Protein AF-K1XHU5-F1 (afdb_monomer)

Radius of gyration: 20.8 Å; Cα contacts (8 Å, |Δi|>4): 197; chains: 1; bounding box: 64×45×64 Å

Structure (mmCIF, N/CA/C/O backbone):
data_AF-K1XHU5-F1
#
_entry.id   AF-K1XHU5-F1
#
loop_
_atom_site.group_PDB
_atom_site.id
_atom_site.type_symbol
_atom_site.label_atom_id
_atom_site.label_alt_id
_atom_site.label_comp_id
_atom_site.label_asym_id
_atom_site.label_entity_id
_atom_site.label_seq_id
_atom_site.pdbx_PDB_ins_code
_atom_site.Cartn_x
_atom_site.Cartn_y
_atom_site.Cartn_z
_atom_site.occupancy
_atom_site.B_iso_or_equiv
_atom_site.auth_seq_id
_atom_site.auth_comp_id
_atom_site.auth_asym_id
_atom_site.auth_atom_id
_atom_site.pdbx_PDB_model_num
ATOM 1 N N . MET A 1 1 ? 42.712 -11.492 13.692 1.00 41.75 1 MET A N 1
ATOM 2 C CA . MET A 1 1 ? 41.408 -10.827 13.884 1.00 41.75 1 MET A CA 1
ATOM 3 C C . MET A 1 1 ? 40.890 -10.484 12.502 1.00 41.75 1 MET A C 1
ATOM 5 O O . MET A 1 1 ? 41.343 -9.509 11.928 1.00 41.75 1 MET A O 1
ATOM 9 N N . GLY A 1 2 ? 40.098 -11.382 11.912 1.00 38.62 2 GLY A N 1
ATOM 10 C CA . GLY A 1 2 ? 39.515 -11.174 10.586 1.00 38.62 2 GLY A CA 1
ATOM 11 C C . GLY A 1 2 ? 38.330 -10.222 10.688 1.00 38.62 2 GLY A C 1
ATOM 12 O O . GLY A 1 2 ? 37.545 -10.332 11.630 1.00 38.62 2 GLY A O 1
ATOM 13 N N . ASP A 1 3 ? 38.246 -9.283 9.752 1.00 38.97 3 ASP A N 1
ATOM 14 C CA . ASP A 1 3 ? 37.231 -8.237 9.692 1.00 38.97 3 ASP A CA 1
ATOM 15 C C . ASP A 1 3 ? 35.811 -8.809 9.705 1.00 38.97 3 ASP A C 1
ATOM 17 O O . ASP A 1 3 ? 35.252 -9.178 8.671 1.00 38.97 3 ASP A O 1
ATOM 21 N N . ILE A 1 4 ? 35.186 -8.793 10.882 1.00 40.62 4 ILE A N 1
ATOM 22 C CA . ILE A 1 4 ? 33.747 -9.029 11.075 1.00 40.62 4 ILE A CA 1
ATOM 23 C C . ILE A 1 4 ? 32.919 -8.039 10.226 1.00 40.62 4 ILE A C 1
ATOM 25 O O . ILE A 1 4 ? 31.799 -8.346 9.822 1.00 40.62 4 ILE A O 1
ATOM 29 N N . PHE A 1 5 ? 33.497 -6.889 9.863 1.00 38.59 5 PHE A N 1
ATOM 30 C CA . PHE A 1 5 ? 32.876 -5.883 9.002 1.00 38.59 5 PHE A CA 1
ATOM 31 C C . PHE A 1 5 ? 32.867 -6.233 7.505 1.00 38.59 5 PHE A C 1
ATOM 33 O O . PHE A 1 5 ? 32.049 -5.685 6.771 1.00 38.59 5 PHE A O 1
ATOM 40 N N . SER A 1 6 ? 33.691 -7.179 7.037 1.00 42.03 6 SER A N 1
ATOM 41 C CA . SER A 1 6 ? 33.679 -7.603 5.623 1.00 42.03 6 SER A CA 1
ATOM 42 C C . SER A 1 6 ? 32.439 -8.439 5.256 1.00 42.03 6 SER A C 1
ATOM 44 O O . SER A 1 6 ? 31.945 -8.371 4.129 1.00 42.03 6 SER A O 1
ATOM 46 N N . ASN A 1 7 ? 31.852 -9.134 6.238 1.00 37.16 7 ASN A N 1
ATOM 47 C CA . ASN A 1 7 ? 30.598 -9.884 6.088 1.00 37.16 7 ASN A CA 1
ATOM 48 C C . ASN A 1 7 ? 29.334 -9.000 6.149 1.00 37.16 7 ASN A C 1
ATOM 50 O O . ASN A 1 7 ? 28.229 -9.485 5.905 1.00 37.16 7 ASN A O 1
ATOM 54 N N . LEU A 1 8 ? 29.490 -7.703 6.435 1.00 39.62 8 LEU A N 1
ATOM 55 C CA . LEU A 1 8 ? 28.430 -6.688 6.452 1.00 39.62 8 LEU A CA 1
ATOM 56 C C . LEU A 1 8 ? 28.413 -5.835 5.173 1.00 39.62 8 LEU A C 1
ATOM 58 O O . LEU A 1 8 ? 27.853 -4.739 5.164 1.00 39.62 8 LEU A O 1
ATOM 62 N N . SER A 1 9 ? 29.016 -6.307 4.078 1.00 39.84 9 SER A N 1
ATOM 63 C CA . SER A 1 9 ? 28.804 -5.649 2.791 1.00 39.84 9 SER A CA 1
ATOM 64 C C . SER A 1 9 ? 27.322 -5.760 2.411 1.00 39.84 9 SER A C 1
ATOM 66 O O . SER A 1 9 ? 26.754 -6.846 2.379 1.00 39.84 9 SER A O 1
ATOM 68 N N . LEU A 1 10 ? 26.668 -4.635 2.105 1.00 40.38 10 LEU A N 1
ATOM 69 C CA . LEU A 1 10 ? 25.272 -4.589 1.629 1.00 40.38 10 LEU A CA 1
ATOM 70 C C . LEU A 1 10 ? 25.011 -5.528 0.434 1.00 40.38 10 LEU A C 1
ATOM 72 O O . LEU A 1 10 ? 23.874 -5.914 0.183 1.00 40.38 10 LEU A O 1
ATOM 76 N N . THR A 1 11 ? 26.064 -5.929 -0.279 1.00 42.41 11 THR A N 1
ATOM 77 C CA . THR A 1 11 ? 26.051 -6.928 -1.348 1.00 42.41 11 THR A CA 1
ATOM 78 C C . THR A 1 11 ? 25.812 -8.364 -0.871 1.00 42.41 11 THR A C 1
ATOM 80 O O . THR A 1 11 ? 25.182 -9.109 -1.612 1.00 42.41 11 THR A O 1
ATOM 83 N N . SER A 1 12 ? 26.225 -8.768 0.339 1.00 41.75 12 SER A N 1
ATOM 84 C CA . SER A 1 12 ? 25.902 -10.101 0.897 1.00 41.75 12 SER A CA 1
ATOM 85 C C . SER A 1 12 ? 24.468 -10.194 1.434 1.00 41.75 12 SER A C 1
ATOM 87 O O . SER A 1 12 ? 23.911 -11.283 1.541 1.00 41.75 12 SER A O 1
ATOM 89 N N . TRP A 1 13 ? 23.854 -9.043 1.719 1.00 40.84 13 TRP A N 1
ATOM 90 C CA . TRP A 1 13 ? 22.436 -8.897 2.071 1.00 40.84 13 TRP A CA 1
ATOM 91 C C . TRP A 1 13 ? 21.561 -8.650 0.840 1.00 40.84 13 TRP A C 1
ATOM 93 O O . TRP A 1 13 ? 20.332 -8.643 0.931 1.00 40.84 13 TRP A O 1
ATOM 103 N N . ASN A 1 14 ? 22.191 -8.439 -0.318 1.00 43.72 14 ASN A N 1
ATOM 104 C CA . ASN A 1 14 ? 21.494 -8.293 -1.571 1.00 43.72 14 ASN A CA 1
ATOM 105 C C . ASN A 1 14 ? 20.978 -9.674 -1.995 1.00 43.72 14 ASN A C 1
ATOM 107 O O . ASN A 1 14 ? 21.707 -10.533 -2.480 1.00 43.72 14 ASN A O 1
ATOM 111 N N . ILE A 1 15 ? 19.691 -9.876 -1.762 1.00 48.19 15 ILE A N 1
ATOM 112 C CA . ILE A 1 15 ? 18.906 -11.052 -2.149 1.00 48.19 15 ILE A CA 1
ATOM 113 C C . ILE A 1 15 ? 18.626 -11.107 -3.657 1.00 48.19 15 ILE A C 1
ATOM 115 O O . ILE A 1 15 ? 18.277 -12.162 -4.178 1.00 48.19 15 ILE A O 1
ATOM 119 N N . PHE A 1 16 ? 18.771 -9.990 -4.378 1.00 41.56 16 PHE A N 1
ATOM 120 C CA . PHE A 1 16 ? 18.454 -9.926 -5.803 1.00 41.56 16 PHE A CA 1
ATOM 121 C C . PHE A 1 16 ? 19.359 -10.839 -6.656 1.00 41.56 16 PHE A C 1
ATOM 123 O O . PHE A 1 16 ? 18.821 -11.546 -7.503 1.00 41.56 16 PHE A O 1
ATOM 130 N N . PRO A 1 17 ? 20.677 -10.958 -6.399 1.00 46.38 17 PRO A N 1
ATOM 131 C CA . PRO A 1 17 ? 21.516 -12.001 -6.992 1.00 46.38 17 PRO A CA 1
ATOM 132 C C . PRO A 1 17 ? 20.981 -13.436 -6.824 1.00 46.38 17 PRO A C 1
ATOM 134 O O . PRO A 1 17 ? 21.089 -14.234 -7.750 1.00 46.38 17 PRO A O 1
ATOM 137 N N . LEU A 1 18 ? 20.352 -13.768 -5.688 1.00 44.06 18 LEU A N 1
ATOM 138 C CA . LEU A 1 18 ? 19.755 -15.094 -5.442 1.00 44.06 18 LEU A CA 1
ATOM 139 C C . LEU A 1 18 ? 18.436 -15.300 -6.205 1.00 44.06 18 LEU A C 1
ATOM 141 O O . LEU A 1 18 ? 18.119 -16.427 -6.582 1.00 44.06 18 LEU A O 1
ATOM 145 N N . LEU A 1 19 ? 17.692 -14.223 -6.474 1.00 40.88 19 LEU A N 1
ATOM 146 C CA . LEU A 1 19 ? 16.495 -14.242 -7.323 1.00 40.88 19 LEU A CA 1
ATOM 147 C C . LEU A 1 19 ? 16.830 -14.369 -8.817 1.00 40.88 19 LEU A C 1
ATOM 149 O O . LEU A 1 19 ? 16.036 -14.917 -9.576 1.00 40.88 19 LEU A O 1
ATOM 153 N N . VAL A 1 20 ? 17.995 -13.866 -9.235 1.00 42.78 20 VAL A N 1
ATOM 154 C CA . VAL A 1 20 ? 18.417 -13.804 -10.646 1.00 42.78 20 VAL A CA 1
ATOM 155 C C . VAL A 1 20 ? 19.269 -15.013 -11.061 1.00 42.78 20 VAL A C 1
ATOM 157 O O . VAL A 1 20 ? 19.300 -15.351 -12.243 1.00 42.78 20 VAL A O 1
ATOM 160 N N . HIS A 1 21 ? 19.952 -15.687 -10.127 1.00 44.38 21 HIS A N 1
ATOM 161 C CA . HIS A 1 21 ? 20.851 -16.823 -10.420 1.00 44.38 21 HIS A CA 1
ATOM 162 C C . HIS A 1 21 ? 20.465 -18.142 -9.730 1.00 44.38 21 HIS A C 1
ATOM 164 O O . HIS A 1 21 ? 21.212 -19.117 -9.797 1.00 44.38 21 HIS A O 1
ATOM 170 N N . GLY A 1 22 ? 19.309 -18.204 -9.066 1.00 47.22 22 GLY A N 1
ATOM 171 C CA . GLY A 1 22 ? 18.815 -19.436 -8.456 1.00 47.22 22 GLY A CA 1
ATOM 172 C C . GLY A 1 22 ? 18.337 -20.442 -9.504 1.00 47.22 22 GLY A C 1
ATOM 173 O O . GLY A 1 22 ? 17.146 -20.505 -9.789 1.00 47.22 22 GLY A O 1
ATOM 174 N N . GLU A 1 23 ? 19.237 -21.269 -10.041 1.00 51.78 23 GLU A N 1
ATOM 175 C CA . GLU A 1 23 ? 18.871 -22.394 -10.922 1.00 51.78 23 GLU A CA 1
ATOM 176 C C . GLU A 1 23 ? 18.046 -23.471 -10.185 1.00 51.78 23 GLU A C 1
ATOM 178 O O . GLU A 1 23 ? 17.353 -24.275 -10.806 1.00 51.78 23 GLU A O 1
ATOM 183 N N . ASN A 1 24 ? 18.063 -23.461 -8.845 1.00 56.44 24 ASN A N 1
ATOM 184 C CA . ASN A 1 24 ? 17.304 -24.374 -7.997 1.00 56.44 24 ASN A CA 1
ATOM 185 C C 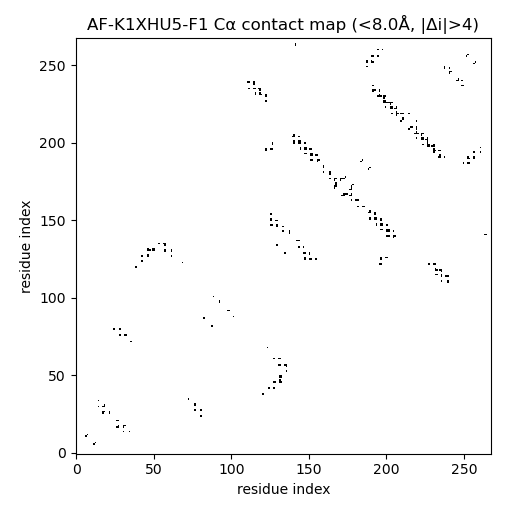. ASN A 1 24 ? 16.063 -23.703 -7.389 1.00 56.44 24 ASN A C 1
ATOM 187 O O . ASN A 1 24 ? 16.168 -22.780 -6.578 1.00 56.44 24 ASN A O 1
ATOM 191 N N . LEU A 1 25 ? 14.879 -24.254 -7.686 1.00 54.00 25 LEU A N 1
ATOM 192 C CA . LEU A 1 25 ? 13.575 -23.798 -7.176 1.00 54.00 25 LEU A CA 1
ATOM 193 C C . LEU A 1 25 ? 13.547 -23.643 -5.641 1.00 54.00 25 LEU A C 1
ATOM 195 O O . LEU A 1 25 ? 12.937 -22.720 -5.100 1.00 54.00 25 LEU A O 1
ATOM 199 N N . PHE A 1 26 ? 14.260 -24.530 -4.941 1.00 56.31 26 PHE A N 1
ATOM 200 C CA . PHE A 1 26 ? 14.424 -24.487 -3.491 1.00 56.31 26 PHE A CA 1
ATOM 201 C C . PHE A 1 26 ? 15.143 -23.212 -3.023 1.00 56.31 26 PHE A C 1
ATOM 203 O O . PHE A 1 26 ? 14.667 -22.549 -2.105 1.00 56.31 26 PHE A O 1
ATOM 210 N N . GLN A 1 27 ? 16.232 -22.812 -3.687 1.00 49.22 27 GLN A N 1
ATOM 211 C CA . GLN A 1 27 ? 16.991 -21.608 -3.334 1.00 49.22 27 GLN A CA 1
ATOM 212 C C . GLN A 1 27 ? 16.187 -20.329 -3.589 1.00 49.22 27 GLN A C 1
ATOM 214 O O . GLN A 1 27 ? 16.213 -19.428 -2.752 1.00 49.22 27 GLN A O 1
ATOM 219 N N . LEU A 1 28 ? 15.409 -20.280 -4.676 1.00 51.47 28 LEU A N 1
ATOM 220 C CA . LEU A 1 28 ? 14.509 -19.161 -4.970 1.00 51.47 28 LEU A CA 1
ATOM 221 C C . LEU A 1 28 ? 13.421 -19.015 -3.890 1.00 51.47 28 LEU A C 1
ATOM 223 O O . LEU A 1 28 ? 13.192 -17.923 -3.371 1.00 51.47 28 LEU A O 1
ATOM 227 N N . SER A 1 29 ? 12.779 -20.128 -3.515 1.00 52.06 29 SER A N 1
ATOM 228 C CA . SER A 1 29 ? 11.733 -20.139 -2.484 1.00 52.06 29 SER A CA 1
ATOM 229 C C . SER A 1 29 ? 12.273 -19.778 -1.096 1.00 52.06 29 SER A C 1
ATOM 231 O O . SER A 1 29 ? 11.664 -18.976 -0.390 1.00 52.06 29 SER A O 1
ATOM 233 N N . LEU A 1 30 ? 13.452 -20.292 -0.733 1.00 56.69 30 LEU A N 1
ATOM 234 C CA . LEU A 1 30 ? 14.124 -19.976 0.523 1.00 56.69 30 LEU A CA 1
ATOM 235 C C . LEU A 1 30 ? 14.556 -18.506 0.568 1.00 56.69 30 LEU A C 1
ATOM 237 O O . LEU A 1 30 ? 14.351 -17.847 1.583 1.00 56.69 30 LEU A O 1
ATOM 241 N N . SER A 1 31 ? 15.097 -17.978 -0.534 1.00 50.97 31 SER A N 1
ATOM 242 C CA . SER A 1 31 ? 15.464 -16.566 -0.655 1.00 50.97 31 SER A CA 1
ATOM 243 C C . SER A 1 31 ? 14.243 -15.666 -0.472 1.00 50.97 31 SER A C 1
ATOM 245 O O . SER A 1 31 ? 14.272 -14.802 0.398 1.00 50.97 31 SER A O 1
ATOM 247 N N . ALA A 1 32 ? 13.138 -15.932 -1.177 1.00 53.41 32 ALA A N 1
ATOM 248 C CA . ALA A 1 32 ? 11.898 -15.174 -1.024 1.00 53.41 32 ALA A CA 1
ATOM 249 C C . ALA A 1 32 ? 11.355 -15.218 0.418 1.00 53.41 32 ALA A C 1
ATOM 251 O O . ALA A 1 32 ? 10.949 -14.187 0.953 1.00 53.41 32 ALA A O 1
ATOM 252 N N . ILE A 1 33 ? 11.393 -16.383 1.077 1.00 62.06 33 ILE A N 1
ATOM 253 C CA . ILE A 1 33 ? 10.983 -16.529 2.483 1.00 62.06 33 ILE A CA 1
ATOM 254 C C . ILE A 1 33 ? 11.883 -15.700 3.405 1.00 62.06 33 ILE A C 1
ATOM 256 O O . ILE A 1 33 ? 11.371 -14.975 4.254 1.00 62.06 33 ILE A O 1
ATOM 260 N N . LEU A 1 34 ? 13.206 -15.773 3.242 1.00 58.84 34 LEU A N 1
ATOM 261 C CA . LEU A 1 34 ? 14.160 -15.024 4.065 1.00 58.84 34 LEU A CA 1
ATOM 262 C C . LEU A 1 34 ? 14.029 -13.512 3.860 1.00 58.84 34 LEU A C 1
ATOM 264 O O . LEU A 1 34 ? 14.069 -12.764 4.834 1.00 58.84 34 LEU A O 1
ATOM 268 N N . THR A 1 35 ? 13.801 -13.064 2.627 1.00 56.28 35 THR A N 1
ATOM 269 C CA . THR A 1 35 ? 13.477 -11.671 2.302 1.00 56.28 35 THR A CA 1
ATOM 270 C C . THR A 1 35 ? 12.216 -11.217 3.014 1.00 56.28 35 THR A C 1
ATOM 272 O O . THR A 1 35 ? 12.224 -10.198 3.699 1.00 56.28 35 THR A O 1
ATOM 275 N N . LEU A 1 36 ? 11.132 -11.981 2.878 1.00 58.38 36 LEU A N 1
ATOM 276 C CA . LEU A 1 36 ? 9.846 -11.654 3.482 1.00 58.38 36 LEU A CA 1
ATOM 277 C C . LEU A 1 36 ? 9.936 -11.656 5.011 1.00 58.38 36 LEU A C 1
ATOM 279 O O . LEU A 1 36 ? 9.373 -10.770 5.648 1.00 58.38 36 LEU A O 1
ATOM 283 N N . LEU A 1 37 ? 10.692 -12.586 5.601 1.00 63.50 37 LEU A N 1
ATOM 284 C CA . LEU A 1 37 ? 10.975 -12.618 7.037 1.00 63.50 37 LEU A CA 1
ATOM 285 C C . LEU A 1 37 ? 11.828 -11.429 7.477 1.00 63.50 37 LEU A C 1
ATOM 287 O O . LEU A 1 37 ? 11.513 -10.815 8.492 1.00 63.50 37 LEU A O 1
ATOM 291 N N . GLY A 1 38 ? 12.873 -11.075 6.730 1.00 66.31 38 GLY A N 1
ATOM 292 C CA . GLY A 1 38 ? 13.714 -9.913 7.016 1.00 66.31 38 GLY A CA 1
ATOM 293 C C . GLY A 1 38 ? 12.908 -8.617 6.978 1.00 66.31 38 GLY A C 1
ATOM 294 O O . GLY A 1 38 ? 12.960 -7.824 7.915 1.00 66.31 38 GLY A O 1
ATOM 295 N N . ILE A 1 39 ? 12.073 -8.450 5.954 1.00 57.03 39 ILE A N 1
ATOM 296 C CA . ILE A 1 39 ? 11.171 -7.306 5.806 1.00 57.03 39 ILE A CA 1
ATOM 297 C C . ILE A 1 39 ? 10.131 -7.285 6.933 1.00 57.03 39 ILE A C 1
ATOM 299 O O . ILE A 1 39 ? 9.978 -6.260 7.595 1.00 57.03 39 ILE A O 1
ATOM 303 N N . ALA A 1 40 ? 9.478 -8.412 7.231 1.00 58.78 40 ALA A N 1
ATOM 304 C CA . ALA A 1 40 ? 8.538 -8.522 8.349 1.00 58.78 40 ALA A CA 1
ATOM 305 C C . ALA A 1 40 ? 9.205 -8.222 9.702 1.00 58.78 40 ALA A C 1
ATOM 307 O O . ALA A 1 40 ? 8.584 -7.616 10.573 1.00 58.78 40 ALA A O 1
ATOM 308 N N . SER A 1 41 ? 10.477 -8.594 9.862 1.00 59.59 41 SER A N 1
ATOM 309 C CA . SER A 1 41 ? 11.274 -8.304 11.058 1.00 59.59 41 SER A CA 1
ATOM 310 C C . SER A 1 41 ? 11.589 -6.816 11.166 1.00 59.59 41 SER A C 1
ATOM 312 O O . SER A 1 41 ? 11.406 -6.246 12.234 1.00 59.59 41 SER A O 1
ATOM 314 N N . VAL A 1 42 ? 11.995 -6.162 10.073 1.00 59.16 42 VAL A N 1
ATOM 315 C CA . VAL A 1 42 ? 12.262 -4.713 10.044 1.00 59.16 42 VAL A CA 1
ATOM 316 C C . VAL A 1 42 ? 10.985 -3.918 10.304 1.00 59.16 42 VAL A C 1
ATOM 318 O O . VAL A 1 42 ? 11.001 -3.029 11.151 1.00 59.16 42 VAL A O 1
ATOM 321 N N . ILE A 1 43 ? 9.867 -4.276 9.662 1.00 58.38 43 ILE A N 1
ATOM 322 C CA . ILE A 1 43 ? 8.543 -3.688 9.931 1.00 58.38 43 ILE A CA 1
ATOM 323 C C . ILE A 1 43 ? 8.164 -3.909 11.397 1.00 58.38 43 ILE A C 1
ATOM 325 O O . ILE A 1 43 ? 7.699 -2.982 12.060 1.00 58.38 43 ILE A O 1
ATOM 329 N N . GLY A 1 44 ? 8.399 -5.118 11.912 1.00 60.41 44 GLY A N 1
ATOM 330 C CA . GLY A 1 44 ? 8.183 -5.476 13.307 1.00 60.41 44 GLY A CA 1
ATOM 331 C C . GLY A 1 44 ? 8.974 -4.586 14.257 1.00 60.41 44 GLY A C 1
ATOM 332 O O . GLY A 1 44 ? 8.375 -4.004 15.152 1.00 60.41 44 GLY A O 1
ATOM 333 N N . ILE A 1 45 ? 10.279 -4.424 14.025 1.00 59.03 45 ILE A N 1
ATOM 334 C CA . ILE A 1 45 ? 11.208 -3.629 14.842 1.00 59.03 45 ILE A CA 1
ATOM 335 C C . ILE A 1 45 ? 10.875 -2.131 14.776 1.00 59.03 45 ILE A C 1
ATOM 337 O O . ILE A 1 45 ? 10.802 -1.480 15.819 1.00 59.03 45 ILE A O 1
ATOM 341 N N . PHE A 1 46 ? 10.623 -1.585 13.581 1.00 53.28 46 PHE A N 1
ATOM 342 C CA . PHE A 1 46 ? 10.246 -0.176 13.409 1.00 53.28 46 PHE A CA 1
ATOM 343 C C . PHE A 1 46 ? 8.887 0.137 14.031 1.00 53.28 46 PHE A C 1
ATOM 345 O O . PHE A 1 46 ? 8.723 1.184 14.655 1.00 53.28 46 PHE A O 1
ATOM 352 N N . SER A 1 47 ? 7.936 -0.792 13.932 1.00 52.44 47 SER A N 1
ATOM 353 C CA . SER A 1 47 ? 6.670 -0.682 14.655 1.00 52.44 47 SER A CA 1
ATOM 354 C C . SER A 1 47 ? 6.912 -0.776 16.171 1.00 52.44 47 SER A C 1
ATOM 356 O O . SER A 1 47 ? 6.331 -0.004 16.930 1.00 52.44 47 SER A O 1
ATOM 358 N N . PHE A 1 48 ? 7.826 -1.646 16.624 1.00 53.47 48 PHE A N 1
ATOM 359 C CA . PHE A 1 48 ? 8.122 -1.924 18.038 1.00 53.47 48 PHE A CA 1
ATOM 360 C C . PHE A 1 48 ? 8.662 -0.726 18.837 1.00 53.47 48 PHE A C 1
ATOM 362 O O . PHE A 1 48 ? 8.378 -0.624 20.031 1.00 53.47 48 PHE A O 1
ATOM 369 N N . GLY A 1 49 ? 9.407 0.192 18.211 1.00 51.44 49 GLY A N 1
ATOM 370 C CA . GLY A 1 49 ? 10.025 1.337 18.900 1.00 51.44 49 GLY A CA 1
ATOM 371 C C . GLY A 1 49 ? 9.026 2.288 19.578 1.00 51.44 49 GLY A C 1
ATOM 372 O O . GLY A 1 49 ? 9.341 2.874 20.610 1.00 51.44 49 GLY A O 1
ATOM 373 N N . PHE A 1 50 ? 7.796 2.383 19.060 1.00 51.66 50 PHE A N 1
ATOM 374 C CA . PHE A 1 50 ? 6.709 3.195 19.634 1.00 51.66 50 PHE A CA 1
ATOM 375 C C . PHE A 1 50 ? 5.738 2.393 20.529 1.00 51.66 50 PHE A C 1
ATOM 377 O O . PHE A 1 50 ? 4.904 2.967 21.228 1.00 51.66 50 PHE A O 1
ATOM 384 N N . PHE A 1 51 ? 5.852 1.061 20.541 1.00 50.53 51 PHE A N 1
ATOM 385 C CA . PHE A 1 51 ? 4.895 0.126 21.153 1.00 50.53 51 PHE A CA 1
ATOM 386 C C . PHE A 1 51 ? 5.015 0.003 22.686 1.00 50.53 51 PHE A C 1
ATOM 388 O O . PHE A 1 51 ? 4.094 -0.502 23.337 1.00 50.53 51 PHE A O 1
ATOM 395 N N . PHE A 1 52 ? 6.117 0.467 23.289 1.00 51.97 52 PHE A N 1
ATOM 396 C CA . PHE A 1 52 ? 6.417 0.249 24.713 1.00 51.97 52 PHE A CA 1
ATOM 397 C C . PHE A 1 52 ? 5.383 0.836 25.686 1.00 51.97 52 PHE A C 1
ATOM 399 O O . PHE A 1 52 ? 5.243 0.328 26.796 1.00 51.97 52 PHE A O 1
ATOM 406 N N . VAL A 1 53 ? 4.607 1.844 25.281 1.00 55.34 53 VAL A N 1
ATOM 407 C CA . VAL A 1 53 ? 3.656 2.514 26.186 1.00 55.34 53 VAL A CA 1
ATOM 408 C C . VAL A 1 53 ? 2.323 1.752 26.324 1.00 55.34 53 VAL A C 1
ATOM 410 O O . VAL A 1 53 ? 1.633 1.922 27.323 1.00 55.34 53 VAL A O 1
ATOM 413 N N . ASN A 1 54 ? 1.950 0.869 25.381 1.00 57.53 54 ASN A N 1
ATOM 414 C CA . ASN A 1 54 ? 0.629 0.202 25.369 1.00 57.53 54 ASN A CA 1
ATOM 415 C C . ASN A 1 54 ? 0.639 -1.281 24.923 1.00 57.53 54 ASN A C 1
ATOM 417 O O . ASN A 1 54 ? -0.409 -1.827 24.551 1.00 57.53 54 ASN A O 1
ATOM 421 N N . ILE A 1 55 ? 1.799 -1.947 24.991 1.00 61.06 55 ILE A N 1
ATOM 422 C CA . ILE A 1 55 ? 2.052 -3.305 24.466 1.00 61.06 55 ILE A CA 1
ATOM 423 C C . ILE A 1 55 ? 1.007 -4.344 24.911 1.00 61.06 55 ILE A C 1
ATOM 425 O O . ILE A 1 55 ? 0.535 -5.130 24.096 1.00 61.06 55 ILE A O 1
ATOM 429 N N . GLY A 1 56 ? 0.561 -4.316 26.172 1.00 60.97 56 GLY A N 1
ATOM 430 C CA . GLY A 1 56 ? -0.335 -5.348 26.709 1.00 60.97 56 GLY A CA 1
ATOM 431 C C . GLY A 1 56 ? -1.728 -5.381 26.065 1.00 60.97 56 GLY A C 1
ATOM 432 O O . GLY A 1 56 ? -2.294 -6.456 25.883 1.00 60.97 56 GLY A O 1
ATOM 433 N N . LYS A 1 57 ? -2.279 -4.221 25.677 1.00 63.25 57 LYS A N 1
ATOM 434 C CA . LYS A 1 57 ? -3.639 -4.119 25.103 1.00 63.25 57 LYS A CA 1
ATOM 435 C C . LYS A 1 57 ? -3.669 -4.349 23.590 1.00 63.25 57 LYS A C 1
ATOM 437 O O . LYS A 1 57 ? -4.692 -4.751 23.044 1.00 63.25 57 LYS A O 1
ATOM 442 N N . THR A 1 58 ? -2.554 -4.092 22.914 1.00 67.31 58 THR A N 1
ATOM 443 C CA . THR A 1 58 ? -2.446 -4.078 21.447 1.00 67.31 58 THR A CA 1
ATOM 444 C C . THR A 1 58 ? -1.735 -5.314 20.888 1.00 67.31 58 THR A C 1
ATOM 446 O O . THR A 1 58 ? -2.057 -5.741 19.777 1.00 67.31 58 THR A O 1
ATOM 449 N N . ALA A 1 59 ? -0.859 -5.964 21.668 1.00 69.25 59 ALA A N 1
ATOM 450 C CA . ALA A 1 59 ? -0.095 -7.141 21.243 1.00 69.25 59 ALA A CA 1
ATOM 451 C C . ALA A 1 59 ? -0.980 -8.300 20.765 1.00 69.25 59 ALA A C 1
ATOM 453 O O . ALA A 1 59 ? -0.661 -8.940 19.768 1.00 69.25 59 ALA A O 1
ATOM 454 N N . GLY A 1 60 ? -2.123 -8.551 21.413 1.00 72.19 60 GLY A N 1
ATOM 455 C CA . GLY A 1 60 ? -3.016 -9.644 21.013 1.00 72.19 60 GLY A CA 1
ATOM 456 C C . GLY A 1 60 ? -3.593 -9.475 19.601 1.00 72.19 60 GLY A C 1
ATOM 457 O O . GLY A 1 60 ? -3.696 -10.446 18.853 1.00 72.19 60 GLY A O 1
ATOM 458 N N . ILE A 1 61 ? -3.949 -8.248 19.214 1.00 74.25 61 ILE A N 1
ATOM 459 C CA . ILE A 1 61 ? -4.465 -7.937 17.869 1.00 74.25 61 ILE A CA 1
ATOM 460 C C . ILE A 1 61 ? -3.318 -7.898 16.862 1.00 74.25 61 ILE A C 1
ATOM 462 O O . ILE A 1 61 ? -3.461 -8.415 15.756 1.00 74.25 61 ILE A O 1
ATOM 466 N N . TYR A 1 62 ? -2.175 -7.341 17.266 1.00 75.44 62 TYR A N 1
ATOM 467 C CA . TYR A 1 62 ? -0.969 -7.304 16.449 1.00 75.44 62 TYR A CA 1
ATOM 468 C C . TYR A 1 62 ? -0.523 -8.718 16.059 1.00 75.44 62 TYR A C 1
ATOM 470 O O . TYR A 1 62 ? -0.469 -9.020 14.873 1.00 75.44 62 TYR A O 1
ATOM 478 N N . ILE A 1 63 ? -0.346 -9.622 17.033 1.00 74.12 63 ILE A N 1
ATOM 479 C CA . ILE A 1 63 ? 0.041 -11.024 16.804 1.00 74.12 63 ILE A CA 1
ATOM 480 C C . ILE A 1 63 ? -0.973 -11.732 15.901 1.00 74.12 63 ILE A C 1
ATOM 482 O O . ILE A 1 63 ? -0.574 -12.394 14.946 1.00 74.12 63 ILE A O 1
ATOM 486 N N . LYS A 1 64 ? -2.283 -11.573 16.146 1.00 76.75 64 LYS A N 1
ATOM 487 C CA . LYS A 1 64 ? -3.321 -12.169 15.283 1.00 76.75 64 LYS A CA 1
ATOM 488 C C . LYS A 1 64 ? -3.192 -11.695 13.835 1.00 76.75 64 LYS A C 1
ATOM 490 O O . LYS A 1 64 ? -3.247 -12.517 12.926 1.00 76.75 64 LYS A O 1
ATOM 495 N N . ASN A 1 65 ? -2.986 -10.398 13.619 1.00 75.69 65 ASN A N 1
ATOM 496 C CA . ASN A 1 65 ? -2.836 -9.837 12.278 1.00 75.69 65 ASN A CA 1
ATOM 497 C C . ASN A 1 65 ? -1.515 -10.264 11.624 1.00 75.69 65 ASN A C 1
ATOM 499 O O . ASN A 1 65 ? -1.502 -10.548 10.429 1.00 75.69 65 ASN A O 1
ATOM 503 N N . THR A 1 66 ? -0.429 -10.380 12.392 1.00 76.06 66 THR A N 1
ATOM 504 C CA . THR A 1 66 ? 0.851 -10.915 11.911 1.00 76.06 66 THR A CA 1
ATOM 505 C C . THR A 1 66 ? 0.715 -12.371 11.483 1.00 76.06 66 THR A C 1
ATOM 507 O O . THR A 1 66 ? 1.178 -12.725 10.406 1.00 76.06 66 THR A O 1
ATOM 510 N N . LEU A 1 67 ? 0.027 -13.212 12.261 1.00 75.62 67 LEU A N 1
ATOM 511 C CA . LEU A 1 67 ? -0.223 -14.609 11.894 1.00 75.62 67 LEU A CA 1
ATOM 512 C C . LEU A 1 67 ? -1.077 -14.727 10.628 1.00 75.62 67 LEU A C 1
ATOM 514 O O . LEU A 1 67 ? -0.793 -15.573 9.784 1.00 75.62 67 LEU A O 1
ATOM 518 N N . ILE A 1 68 ? -2.085 -13.862 10.470 1.00 75.69 68 ILE A N 1
ATOM 519 C CA . ILE A 1 68 ? -2.872 -13.786 9.232 1.00 75.69 68 ILE A CA 1
ATOM 520 C C . ILE A 1 68 ? -1.955 -13.428 8.057 1.00 75.69 68 ILE A C 1
ATOM 522 O O . ILE A 1 68 ? -1.964 -14.137 7.056 1.00 75.69 68 ILE A O 1
ATOM 526 N N . LEU A 1 69 ? -1.124 -12.389 8.179 1.00 76.50 69 LEU A N 1
ATOM 527 C CA . LEU A 1 69 ? -0.194 -12.013 7.112 1.00 76.50 69 LEU A CA 1
ATOM 528 C C . LEU A 1 69 ? 0.768 -13.159 6.770 1.00 76.50 69 LEU A C 1
ATOM 530 O O . LEU A 1 69 ? 0.930 -13.485 5.599 1.00 76.50 69 LEU A O 1
ATOM 534 N N . LEU A 1 70 ? 1.375 -13.794 7.775 1.00 73.12 70 LEU A N 1
ATOM 535 C CA . LEU A 1 70 ? 2.303 -14.908 7.576 1.00 73.12 70 LEU A CA 1
ATOM 536 C C . LEU A 1 70 ? 1.629 -16.100 6.893 1.00 73.12 70 LEU A C 1
ATOM 538 O O . LEU A 1 70 ? 2.230 -16.710 6.012 1.00 73.12 70 LEU A O 1
ATOM 542 N N . PHE A 1 71 ? 0.374 -16.399 7.237 1.00 76.06 71 PHE A N 1
ATOM 543 C CA . PHE A 1 71 ? -0.414 -17.412 6.537 1.00 76.06 71 PHE A CA 1
ATOM 544 C C . PHE A 1 71 ? -0.592 -17.063 5.052 1.00 76.06 71 PHE A C 1
ATOM 546 O O . PHE A 1 71 ? -0.428 -17.934 4.200 1.00 76.06 71 PHE A O 1
ATOM 553 N N . PHE A 1 72 ? -0.865 -15.796 4.726 1.00 70.69 72 PHE A N 1
ATOM 554 C CA . PHE A 1 72 ? -0.971 -15.341 3.337 1.00 70.69 72 PHE A CA 1
ATOM 555 C C . PHE A 1 72 ? 0.355 -15.412 2.593 1.00 70.69 72 PHE A C 1
ATOM 557 O O . PHE A 1 72 ? 0.389 -15.907 1.472 1.00 70.69 72 PHE A O 1
ATOM 564 N N . VAL A 1 73 ? 1.445 -14.974 3.220 1.00 68.38 73 VAL A N 1
ATOM 565 C CA . VAL A 1 73 ? 2.792 -15.065 2.648 1.00 68.38 73 VAL A CA 1
ATOM 566 C C . VAL A 1 73 ? 3.154 -16.523 2.370 1.00 68.38 73 VAL A C 1
ATOM 568 O O . VAL A 1 73 ? 3.616 -16.840 1.277 1.00 68.38 73 VAL A O 1
ATOM 571 N N . PHE A 1 74 ? 2.880 -17.423 3.316 1.00 73.81 74 PHE A N 1
ATOM 572 C CA . PHE A 1 74 ? 3.096 -18.856 3.143 1.00 73.81 74 PHE A CA 1
ATOM 573 C C . PHE A 1 74 ? 2.243 -19.432 2.009 1.00 73.81 74 PHE A C 1
ATOM 575 O O . PHE A 1 74 ? 2.768 -20.121 1.138 1.00 73.81 74 PHE A O 1
ATOM 582 N N . PHE A 1 75 ? 0.942 -19.130 1.983 1.00 72.88 75 PHE A N 1
ATOM 583 C CA . PHE A 1 75 ? 0.044 -19.621 0.941 1.00 72.88 75 PHE A CA 1
ATOM 584 C C . PHE A 1 75 ? 0.433 -19.087 -0.439 1.00 72.88 75 PHE A C 1
ATOM 586 O O . PHE A 1 75 ? 0.400 -19.823 -1.420 1.00 72.88 75 PHE A O 1
ATOM 593 N N . PHE A 1 76 ? 0.848 -17.826 -0.519 1.00 69.38 76 PHE A N 1
ATOM 594 C CA . PHE A 1 76 ? 1.304 -17.210 -1.755 1.00 69.38 76 PHE A CA 1
ATOM 595 C C . PHE A 1 76 ? 2.632 -17.808 -2.239 1.00 69.38 76 PHE A C 1
ATOM 597 O O . PHE A 1 76 ? 2.774 -18.113 -3.424 1.00 69.38 76 PHE A O 1
ATOM 604 N N . ALA A 1 77 ? 3.574 -18.066 -1.327 1.00 67.69 77 ALA A N 1
ATOM 605 C CA . ALA A 1 77 ? 4.813 -18.776 -1.630 1.00 67.69 77 ALA A CA 1
ATOM 606 C C . ALA A 1 77 ? 4.544 -20.216 -2.100 1.00 67.69 77 ALA A C 1
ATOM 608 O O . ALA A 1 77 ? 5.144 -20.665 -3.076 1.00 67.69 77 ALA A O 1
ATOM 609 N N . LEU A 1 78 ? 3.601 -20.919 -1.463 1.00 69.81 78 LEU A N 1
ATOM 610 C CA . LEU A 1 78 ? 3.166 -22.255 -1.870 1.00 69.81 78 LEU A CA 1
ATOM 611 C C . LEU A 1 78 ? 2.501 -22.226 -3.251 1.00 69.81 78 LEU A C 1
ATOM 613 O O . LEU A 1 78 ? 2.836 -23.034 -4.111 1.00 69.81 78 LEU A O 1
ATOM 617 N N . PHE A 1 79 ? 1.601 -21.271 -3.492 1.00 69.00 79 PHE A N 1
ATOM 618 C CA . PHE A 1 79 ? 0.970 -21.060 -4.792 1.00 69.00 79 PHE A CA 1
ATOM 619 C C . PHE A 1 79 ? 2.021 -20.819 -5.878 1.00 69.00 79 PHE A C 1
ATOM 621 O O . PHE A 1 79 ? 1.966 -21.459 -6.924 1.00 69.00 79 PHE A O 1
ATOM 628 N N . HIS A 1 80 ? 3.020 -19.971 -5.621 1.00 65.81 80 HIS A N 1
ATOM 629 C CA . HIS A 1 80 ? 4.137 -19.764 -6.541 1.00 65.81 80 HIS A CA 1
ATOM 630 C C . HIS A 1 80 ? 4.906 -21.069 -6.797 1.00 65.81 80 HIS A C 1
ATOM 632 O O . HIS A 1 80 ? 5.102 -21.457 -7.949 1.00 65.81 80 HIS A O 1
ATOM 638 N N . ALA A 1 81 ? 5.285 -21.779 -5.732 1.00 64.81 81 ALA A N 1
ATOM 639 C CA . ALA A 1 81 ? 6.038 -23.028 -5.803 1.00 64.81 81 ALA A CA 1
ATOM 640 C C . ALA A 1 81 ? 5.278 -24.169 -6.497 1.00 64.81 81 ALA A C 1
ATOM 642 O O . ALA A 1 81 ? 5.913 -25.079 -7.010 1.00 64.81 81 ALA A O 1
ATOM 643 N N . VAL A 1 82 ? 3.946 -24.133 -6.543 1.00 66.88 82 VAL A N 1
ATOM 644 C CA . VAL A 1 82 ? 3.135 -25.126 -7.262 1.00 66.88 82 VAL A CA 1
ATOM 645 C C . VAL A 1 82 ? 2.858 -24.664 -8.693 1.00 66.88 82 VAL A C 1
ATOM 647 O O . VAL A 1 82 ? 3.107 -25.397 -9.641 1.00 66.88 82 VAL A O 1
ATOM 650 N N . VAL A 1 83 ? 2.384 -23.435 -8.891 1.00 63.84 83 VAL A N 1
ATOM 651 C CA . VAL A 1 83 ? 1.896 -22.960 -10.197 1.00 63.84 83 VAL A CA 1
ATOM 652 C C . VAL A 1 83 ? 3.022 -22.662 -11.184 1.00 63.84 83 VAL A C 1
ATOM 654 O O . VAL A 1 83 ? 2.835 -22.837 -12.389 1.00 63.84 83 VAL A O 1
ATOM 657 N N . PHE A 1 84 ? 4.192 -22.213 -10.724 1.00 62.16 84 PHE A N 1
ATOM 658 C CA . PHE A 1 84 ? 5.303 -21.913 -11.633 1.00 62.16 84 PHE A CA 1
ATOM 659 C C . PHE A 1 84 ? 5.980 -23.174 -12.195 1.00 62.16 84 PHE A C 1
ATOM 661 O O . PHE A 1 84 ? 6.177 -23.204 -13.412 1.00 62.16 84 PHE A O 1
ATOM 668 N N . PRO A 1 85 ? 6.257 -24.229 -11.401 1.00 63.94 85 PRO A N 1
ATOM 669 C CA . PRO A 1 85 ? 6.820 -25.479 -11.923 1.00 63.94 85 PRO A CA 1
ATOM 670 C C . PRO A 1 85 ? 5.872 -26.298 -12.788 1.00 63.94 85 PRO A C 1
ATOM 672 O O . PRO A 1 85 ? 6.340 -27.046 -13.639 1.00 63.94 85 PRO A O 1
ATOM 675 N N . LEU A 1 86 ? 4.552 -26.158 -12.605 1.00 60.72 86 LEU A N 1
ATOM 676 C CA . LEU A 1 86 ? 3.570 -26.917 -13.384 1.00 60.72 86 LEU A CA 1
ATOM 677 C C . LEU A 1 86 ? 3.612 -26.610 -14.886 1.00 60.72 86 LEU A C 1
ATOM 679 O O . LEU A 1 86 ? 2.953 -27.306 -15.652 1.00 60.72 86 LEU A O 1
ATOM 683 N N . GLY A 1 87 ? 4.346 -25.577 -15.322 1.00 56.09 87 GLY A N 1
ATOM 684 C CA . GLY A 1 87 ? 4.557 -25.314 -16.743 1.00 56.09 87 GLY A CA 1
ATOM 685 C C . GLY A 1 87 ? 3.253 -25.157 -17.527 1.00 56.09 87 GLY A C 1
ATOM 686 O O . GLY A 1 87 ? 3.265 -25.312 -18.740 1.00 56.09 87 GLY A O 1
ATOM 687 N N . LEU A 1 88 ? 2.136 -24.829 -16.858 1.00 53.50 88 LEU A N 1
ATOM 688 C CA . LEU A 1 88 ? 0.787 -24.753 -17.442 1.00 53.50 88 LEU A CA 1
ATOM 689 C C . LEU A 1 88 ? 0.691 -23.745 -18.603 1.00 53.50 88 LEU A C 1
ATOM 691 O O . LEU A 1 88 ? -0.279 -23.753 -19.352 1.00 53.50 88 LEU A O 1
ATOM 695 N N . TRP A 1 89 ? 1.720 -22.907 -18.766 1.00 51.59 89 TRP A N 1
ATOM 696 C CA . TRP A 1 89 ? 1.897 -21.966 -19.873 1.00 51.59 89 TRP A CA 1
ATOM 697 C C . TRP A 1 89 ? 3.244 -22.114 -20.612 1.00 51.59 89 TRP A C 1
ATOM 699 O O . TRP A 1 89 ? 3.532 -21.330 -21.512 1.00 51.59 89 TRP A O 1
ATOM 709 N N . ASN A 1 90 ? 4.046 -23.133 -20.286 1.00 47.25 90 ASN A N 1
ATOM 710 C CA . ASN A 1 90 ? 5.273 -23.520 -20.991 1.00 47.25 90 ASN A CA 1
ATOM 711 C C . ASN A 1 90 ? 4.933 -24.540 -22.090 1.00 47.25 90 ASN A C 1
ATOM 713 O O . ASN A 1 90 ? 5.423 -25.666 -22.080 1.00 47.25 90 ASN A O 1
ATOM 717 N N . ASN A 1 91 ? 4.063 -24.177 -23.032 1.00 47.19 91 ASN A N 1
ATOM 718 C CA . ASN A 1 91 ? 3.891 -25.005 -24.224 1.00 47.19 91 ASN A CA 1
ATOM 719 C C . ASN A 1 91 ? 5.070 -24.745 -25.178 1.00 47.19 91 ASN A C 1
ATOM 721 O O . ASN A 1 91 ? 5.319 -23.579 -25.499 1.00 47.19 91 ASN A O 1
ATOM 725 N N . PRO A 1 92 ? 5.798 -25.778 -25.652 1.00 43.38 92 PRO A N 1
ATOM 726 C CA . PRO A 1 92 ? 6.769 -25.597 -26.718 1.00 43.38 92 PRO A CA 1
ATOM 727 C C . PRO A 1 92 ? 6.018 -25.128 -27.965 1.00 43.38 92 PRO A C 1
ATOM 729 O O . PRO A 1 92 ? 5.163 -25.823 -28.511 1.00 43.38 92 PRO A O 1
ATOM 732 N N . LEU A 1 93 ? 6.308 -23.892 -28.362 1.00 44.53 93 LEU A N 1
ATOM 733 C CA . LEU A 1 93 ? 5.653 -23.177 -29.449 1.00 44.53 93 LEU A CA 1
ATOM 734 C C . LEU A 1 93 ? 6.080 -23.768 -30.797 1.00 44.53 93 LEU A C 1
ATOM 736 O O . LEU A 1 93 ? 6.961 -23.240 -31.474 1.00 44.53 93 LEU A O 1
ATOM 740 N N . SER A 1 94 ? 5.455 -24.867 -31.212 1.00 43.59 94 SER A N 1
ATOM 741 C CA . SER A 1 94 ? 5.526 -25.299 -32.603 1.00 43.59 94 SER A CA 1
ATOM 742 C C . SER A 1 94 ? 4.625 -24.404 -33.463 1.00 43.59 94 SER A C 1
ATOM 744 O O . SER A 1 94 ? 3.403 -24.430 -33.329 1.00 43.59 94 SER A O 1
ATOM 746 N N . SER A 1 95 ? 5.257 -23.674 -34.385 1.00 42.34 95 SER A N 1
ATOM 747 C CA . SER A 1 95 ? 4.710 -22.944 -35.544 1.00 42.34 95 SER A CA 1
ATOM 748 C C . SER A 1 95 ? 4.167 -21.508 -35.348 1.00 42.34 95 SER A C 1
ATOM 750 O O . SER A 1 95 ? 3.030 -21.241 -34.974 1.00 42.34 95 SER A O 1
ATOM 752 N N . GLY A 1 96 ? 5.009 -20.549 -35.748 1.00 42.91 96 GLY A N 1
ATOM 753 C CA . GLY A 1 96 ? 4.657 -19.538 -36.753 1.00 42.91 96 GLY A CA 1
ATOM 754 C C . GLY A 1 96 ? 4.137 -18.179 -36.282 1.00 42.91 96 GLY A C 1
ATOM 755 O O . GLY A 1 96 ? 4.604 -17.173 -36.801 1.00 42.91 96 GLY A O 1
ATOM 756 N N . TRP A 1 97 ? 3.200 -18.111 -35.333 1.00 41.66 97 TRP A N 1
ATOM 757 C CA . TRP A 1 97 ? 2.465 -16.851 -35.074 1.00 41.66 97 TRP A CA 1
ATOM 758 C C . TRP A 1 97 ? 2.276 -16.491 -33.587 1.00 41.66 97 TRP A C 1
ATOM 760 O O . TRP A 1 97 ? 1.638 -15.493 -33.264 1.00 41.66 97 TRP A O 1
ATOM 770 N N . VAL A 1 98 ? 2.862 -17.265 -32.665 1.00 45.91 98 VAL A N 1
ATOM 771 C CA . VAL A 1 98 ? 2.636 -17.156 -31.203 1.00 45.91 98 VAL A CA 1
ATOM 772 C C . VAL A 1 98 ? 3.912 -16.721 -30.448 1.00 45.91 98 VAL A C 1
ATOM 774 O O . VAL A 1 98 ? 4.142 -17.071 -29.297 1.00 45.91 98 VAL A O 1
ATOM 777 N N . THR A 1 99 ? 4.782 -15.934 -31.080 1.00 51.47 99 THR A N 1
ATOM 778 C CA . THR A 1 99 ? 6.039 -15.447 -30.471 1.00 51.47 99 THR A CA 1
ATOM 779 C C . THR A 1 99 ? 5.854 -14.228 -29.569 1.00 51.47 99 THR A C 1
ATOM 781 O O . THR A 1 99 ? 6.573 -14.087 -28.585 1.00 51.47 99 THR A O 1
ATOM 784 N N . ILE A 1 100 ? 4.863 -13.374 -29.834 1.00 47.78 100 ILE A N 1
ATOM 785 C CA . ILE A 1 100 ? 4.612 -12.188 -28.998 1.00 47.78 100 ILE A CA 1
ATOM 786 C C . ILE A 1 100 ? 3.865 -12.588 -27.721 1.00 47.78 100 ILE A C 1
ATOM 788 O O . ILE A 1 100 ? 4.254 -12.183 -26.633 1.00 47.78 100 ILE A O 1
ATOM 792 N N . GLY A 1 101 ? 2.847 -13.449 -27.827 1.00 42.09 101 GLY A N 1
ATOM 793 C CA . GLY A 1 101 ? 2.027 -13.863 -26.686 1.00 42.09 101 GLY A CA 1
ATOM 794 C C . GLY A 1 101 ? 2.831 -14.554 -25.583 1.00 42.09 101 GLY A C 1
ATOM 795 O O . GLY A 1 101 ? 2.758 -14.137 -24.436 1.00 42.09 101 GLY A O 1
ATOM 796 N N . GLY A 1 102 ? 3.639 -15.569 -25.906 1.00 43.94 102 GLY A N 1
ATOM 797 C CA . GLY A 1 102 ? 4.399 -16.320 -24.893 1.00 43.94 102 GLY A CA 1
ATOM 798 C C . GLY A 1 102 ? 5.412 -15.466 -24.120 1.00 43.94 102 GLY A C 1
ATOM 799 O O . GLY A 1 102 ? 5.514 -15.583 -22.900 1.00 43.94 102 GLY A O 1
ATOM 800 N N . VAL A 1 103 ? 6.103 -14.554 -24.810 1.00 47.53 103 VAL A N 1
ATOM 801 C CA . VAL A 1 103 ? 7.055 -13.621 -24.187 1.00 47.53 103 VAL A CA 1
ATOM 802 C C . VAL A 1 103 ? 6.312 -12.560 -23.371 1.00 47.53 103 VAL A C 1
ATOM 804 O O . VAL A 1 103 ? 6.648 -12.340 -22.212 1.00 47.53 103 VAL A O 1
ATOM 807 N N . VAL A 1 104 ? 5.243 -11.973 -23.919 1.00 47.34 104 VAL A N 1
ATOM 808 C CA . VAL A 1 104 ? 4.421 -10.972 -23.222 1.00 47.34 104 VAL A CA 1
ATOM 809 C C . VAL A 1 104 ? 3.766 -11.562 -21.974 1.00 47.34 104 VAL A C 1
ATOM 811 O O . VAL A 1 104 ? 3.849 -10.953 -20.914 1.00 47.34 104 VAL A O 1
ATOM 814 N N . PHE A 1 105 ? 3.173 -12.755 -22.046 1.00 45.88 105 PHE A N 1
ATOM 815 C CA . PHE A 1 105 ? 2.543 -13.402 -20.892 1.00 45.88 105 PHE A CA 1
ATOM 816 C C . PHE A 1 105 ? 3.569 -13.903 -19.865 1.00 45.88 105 PHE A C 1
ATOM 818 O O . PHE A 1 105 ? 3.293 -13.839 -18.668 1.00 45.88 105 PHE A O 1
ATOM 825 N N . GLY A 1 106 ? 4.761 -14.335 -20.291 1.00 53.06 106 GLY A N 1
ATOM 826 C CA . GLY A 1 106 ? 5.863 -14.688 -19.390 1.00 53.06 106 GLY A CA 1
ATOM 827 C C . GLY A 1 106 ? 6.397 -13.484 -18.607 1.00 53.06 106 GLY A C 1
ATOM 828 O O . GLY A 1 106 ? 6.521 -13.545 -17.381 1.00 53.06 106 GLY A O 1
ATOM 829 N N . THR A 1 107 ? 6.632 -12.360 -19.289 1.00 57.88 107 THR A N 1
ATOM 830 C CA . THR A 1 107 ? 7.060 -11.102 -18.662 1.00 57.88 107 THR A CA 1
ATOM 831 C C . THR A 1 107 ? 5.952 -10.508 -17.792 1.00 57.88 107 THR A C 1
ATOM 833 O O . THR A 1 107 ? 6.217 -10.138 -16.652 1.00 57.88 107 THR A O 1
ATOM 836 N N . LEU A 1 108 ? 4.699 -10.503 -18.259 1.00 57.84 108 LEU A N 1
ATOM 837 C CA . LEU A 1 108 ? 3.542 -10.028 -17.492 1.00 57.84 108 LEU A CA 1
ATOM 838 C C . LEU A 1 108 ? 3.342 -10.844 -16.208 1.00 57.84 108 LEU A C 1
ATOM 840 O O . LEU A 1 108 ? 3.014 -10.272 -15.176 1.00 57.84 108 LEU A O 1
ATOM 844 N N . LYS A 1 109 ? 3.582 -12.161 -16.239 1.00 61.81 109 LYS A N 1
ATOM 845 C CA . LYS A 1 109 ? 3.497 -13.034 -15.057 1.00 61.81 109 LYS A CA 1
ATOM 846 C C . LYS A 1 109 ? 4.518 -12.645 -13.988 1.00 61.81 109 LYS A C 1
ATOM 848 O O . LYS A 1 109 ? 4.156 -12.534 -12.819 1.00 61.81 109 LYS A O 1
ATOM 853 N N . LEU A 1 110 ? 5.776 -12.444 -14.383 1.00 60.53 110 LEU A N 1
ATOM 854 C CA . LEU A 1 110 ? 6.852 -12.063 -13.463 1.00 60.53 110 LEU A CA 1
ATOM 855 C C . LEU A 1 110 ? 6.618 -10.655 -12.895 1.00 60.53 110 LEU A C 1
ATOM 857 O O . LEU A 1 110 ? 6.756 -10.437 -11.695 1.00 60.53 110 LEU A O 1
ATOM 861 N N . VAL A 1 111 ? 6.190 -9.732 -13.758 1.00 63.12 111 VAL A N 1
ATOM 862 C CA . VAL A 1 111 ? 5.840 -8.351 -13.414 1.00 63.12 111 VAL A CA 1
ATOM 863 C C . VAL A 1 111 ? 4.661 -8.308 -12.436 1.00 63.12 111 VAL A C 1
ATOM 865 O O . VAL A 1 111 ? 4.747 -7.663 -11.396 1.00 63.12 111 VAL A O 1
ATOM 868 N N . LEU A 1 112 ? 3.587 -9.049 -12.712 1.00 66.25 112 LEU A N 1
ATOM 869 C CA . LEU A 1 112 ? 2.410 -9.118 -11.846 1.00 66.25 112 LEU A CA 1
ATOM 870 C C . LEU A 1 112 ? 2.746 -9.743 -10.490 1.00 66.25 112 LEU A C 1
ATOM 872 O O . LEU A 1 112 ? 2.281 -9.257 -9.463 1.00 66.25 112 LEU A O 1
ATOM 876 N N . PHE A 1 113 ? 3.586 -10.781 -10.468 1.00 69.44 113 PHE A N 1
ATOM 877 C CA . PHE A 1 113 ? 4.049 -11.389 -9.223 1.00 69.44 113 PHE A CA 1
ATOM 878 C C . PHE A 1 113 ? 4.876 -10.409 -8.381 1.00 69.44 113 PHE A C 1
ATOM 880 O O . PHE A 1 113 ? 4.616 -10.260 -7.189 1.00 69.44 113 PHE A O 1
ATOM 887 N N . TYR A 1 114 ? 5.825 -9.708 -9.003 1.00 71.38 114 TYR A N 1
ATOM 888 C CA . TYR A 1 114 ? 6.662 -8.713 -8.336 1.00 71.38 114 TYR A CA 1
ATOM 889 C C . TYR A 1 114 ? 5.829 -7.585 -7.712 1.00 71.38 114 TYR A C 1
ATOM 891 O O . TYR A 1 114 ? 5.954 -7.322 -6.515 1.00 71.38 114 TYR A O 1
ATOM 899 N N . TYR A 1 115 ? 4.921 -6.984 -8.486 1.00 78.75 115 TYR A N 1
ATOM 900 C CA . TYR A 1 115 ? 4.072 -5.897 -7.993 1.00 78.75 115 TYR A CA 1
ATOM 901 C C . TYR A 1 115 ? 3.069 -6.349 -6.933 1.00 78.75 115 TYR A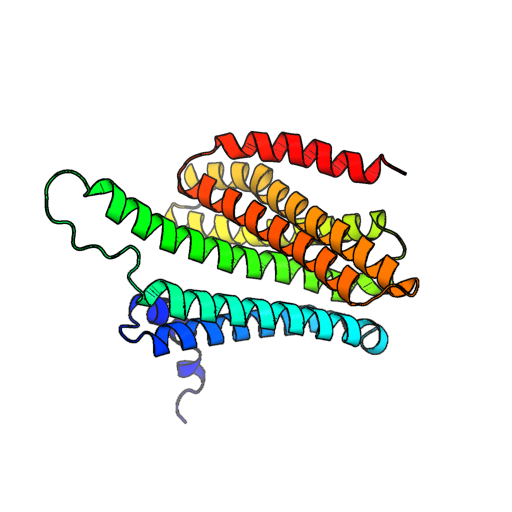 C 1
ATOM 903 O O . TYR A 1 115 ? 2.773 -5.591 -6.014 1.00 78.75 115 TYR A O 1
ATOM 911 N N . LEU A 1 116 ? 2.595 -7.598 -6.983 1.00 77.94 116 LEU A N 1
ATOM 912 C CA . LEU A 1 116 ? 1.751 -8.123 -5.913 1.00 77.94 116 LEU A CA 1
ATOM 913 C C . LEU A 1 116 ? 2.534 -8.303 -4.605 1.00 77.94 116 LEU A C 1
ATOM 915 O O . LEU A 1 116 ? 2.018 -7.971 -3.541 1.00 77.94 116 LEU A O 1
ATOM 919 N N . VAL A 1 117 ? 3.771 -8.811 -4.664 1.00 74.19 117 VAL A N 1
ATOM 920 C CA . VAL A 1 117 ? 4.625 -8.977 -3.474 1.00 74.19 117 VAL A CA 1
ATOM 921 C C . VAL A 1 117 ? 4.943 -7.627 -2.841 1.00 74.19 117 VAL A C 1
ATOM 923 O O . VAL A 1 117 ? 4.802 -7.485 -1.626 1.00 74.19 117 VAL A O 1
ATOM 926 N N . ILE A 1 118 ? 5.325 -6.637 -3.651 1.00 77.94 118 ILE A N 1
ATOM 927 C CA . ILE A 1 118 ? 5.562 -5.275 -3.165 1.00 77.94 118 ILE A CA 1
ATOM 928 C C . ILE A 1 118 ? 4.282 -4.700 -2.571 1.00 77.94 118 ILE A C 1
ATOM 930 O O . ILE A 1 118 ? 4.298 -4.300 -1.410 1.00 77.94 118 ILE A O 1
ATOM 934 N N . GLY A 1 119 ? 3.153 -4.785 -3.279 1.00 82.31 119 GLY A N 1
ATOM 935 C CA . GLY A 1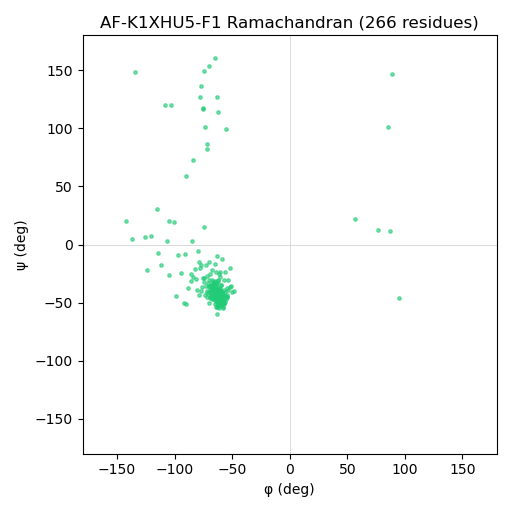 119 ? 1.862 -4.337 -2.761 1.00 82.31 119 GLY A CA 1
ATOM 936 C C . GLY A 1 119 ? 1.513 -4.976 -1.410 1.00 82.31 119 GLY A C 1
ATOM 937 O O . GLY A 1 119 ? 1.102 -4.279 -0.487 1.00 82.31 119 GLY A O 1
ATOM 938 N N . ILE A 1 120 ? 1.741 -6.285 -1.230 1.00 82.50 120 ILE A N 1
ATOM 939 C CA . ILE A 1 120 ? 1.553 -6.960 0.069 1.00 82.50 120 ILE A CA 1
ATOM 940 C C . ILE A 1 120 ? 2.424 -6.317 1.152 1.00 82.50 120 ILE A C 1
ATOM 942 O O . ILE A 1 120 ? 1.925 -6.025 2.240 1.00 82.50 120 ILE A O 1
ATOM 946 N N . ILE A 1 121 ? 3.712 -6.115 0.873 1.00 80.50 121 ILE A N 1
ATOM 947 C CA . ILE A 1 121 ? 4.673 -5.551 1.827 1.00 80.50 121 ILE A CA 1
ATOM 948 C C . ILE A 1 121 ? 4.275 -4.127 2.215 1.00 80.50 121 ILE A C 1
ATOM 950 O O . ILE A 1 121 ? 4.240 -3.800 3.405 1.00 80.50 121 ILE A O 1
ATOM 954 N N . GLU A 1 122 ? 3.958 -3.285 1.241 1.00 84.94 122 GLU A N 1
ATOM 955 C CA . GLU A 1 122 ? 3.653 -1.876 1.471 1.00 84.94 122 GLU A CA 1
ATOM 956 C C . GLU A 1 122 ? 2.327 -1.694 2.213 1.00 84.94 122 GLU A C 1
ATOM 958 O O . GLU A 1 122 ? 2.263 -0.980 3.221 1.00 84.94 122 GLU A O 1
ATOM 963 N N . GLU A 1 123 ? 1.275 -2.399 1.790 1.00 88.62 123 GLU A N 1
ATOM 964 C CA . GLU A 1 123 ? -0.024 -2.344 2.460 1.00 88.62 123 GLU A CA 1
ATOM 965 C C . GLU A 1 123 ? 0.041 -2.928 3.877 1.00 88.62 123 GLU A C 1
ATOM 967 O O . GLU A 1 123 ? -0.540 -2.362 4.810 1.00 88.62 123 GLU A O 1
ATOM 972 N N . ALA A 1 124 ? 0.800 -4.010 4.084 1.00 83.75 124 ALA A N 1
ATOM 973 C CA . ALA A 1 124 ? 1.042 -4.553 5.417 1.00 83.75 124 ALA A CA 1
ATOM 974 C C . ALA A 1 124 ? 1.790 -3.554 6.307 1.00 83.75 124 ALA A C 1
ATOM 976 O O . ALA A 1 124 ? 1.348 -3.292 7.427 1.00 83.75 124 ALA A O 1
ATOM 977 N N . SER A 1 125 ? 2.880 -2.961 5.813 1.00 82.88 125 SER A N 1
ATOM 978 C CA . SER A 1 125 ? 3.699 -1.996 6.563 1.00 82.88 125 SER A CA 1
ATOM 979 C C . SER A 1 125 ? 2.857 -0.837 7.094 1.00 82.88 125 SER A C 1
ATOM 981 O O . SER A 1 125 ? 2.934 -0.487 8.277 1.00 82.88 125 SER A O 1
ATOM 983 N N . LYS A 1 126 ? 1.985 -0.285 6.243 1.00 86.44 126 LYS A N 1
ATOM 984 C CA . LYS A 1 126 ? 1.080 0.806 6.617 1.0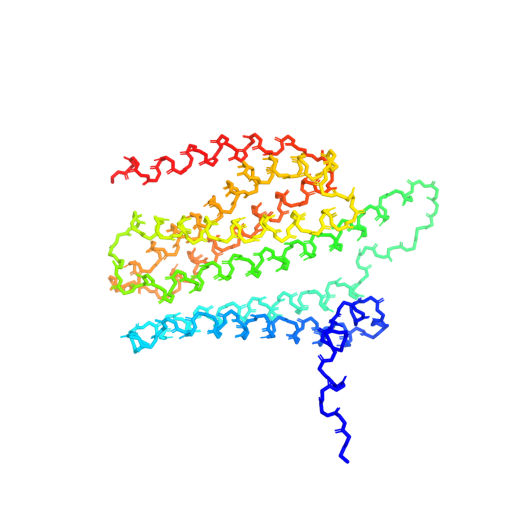0 86.44 126 LYS A CA 1
ATOM 985 C C . LYS A 1 126 ? 0.066 0.347 7.660 1.00 86.44 126 LYS A C 1
ATOM 987 O O . LYS A 1 126 ? -0.091 1.011 8.682 1.00 86.44 126 LYS A O 1
ATOM 992 N N . HIS A 1 127 ? -0.564 -0.812 7.467 1.00 86.69 127 HIS A N 1
ATOM 993 C CA . HIS A 1 127 ? -1.521 -1.352 8.439 1.00 86.69 127 HIS A CA 1
ATOM 994 C C . HIS A 1 127 ? -0.901 -1.565 9.824 1.00 86.69 127 HIS A C 1
ATOM 996 O O . HIS A 1 127 ? -1.447 -1.100 10.825 1.00 86.69 127 HIS A O 1
ATOM 1002 N N . PHE A 1 128 ? 0.261 -2.218 9.903 1.00 82.19 128 PHE A N 1
ATOM 1003 C CA . PHE A 1 128 ? 0.946 -2.445 11.181 1.00 82.19 128 PHE A CA 1
ATOM 1004 C C . PHE A 1 128 ? 1.397 -1.141 11.842 1.00 82.19 128 PHE A C 1
ATOM 1006 O O . PHE A 1 128 ? 1.296 -1.022 13.066 1.00 82.19 128 PHE A O 1
ATOM 1013 N N . SER A 1 129 ? 1.766 -0.132 11.049 1.00 80.44 129 SER A N 1
ATOM 1014 C CA . SER A 1 129 ? 2.026 1.215 11.565 1.00 80.44 129 SER A CA 1
ATOM 1015 C C . SER A 1 129 ? 0.784 1.818 12.236 1.00 80.44 129 SER A C 1
ATOM 1017 O O . SER A 1 129 ? 0.900 2.419 13.306 1.00 80.44 129 SER A O 1
ATOM 1019 N N . VAL A 1 130 ? -0.421 1.615 11.680 1.00 79.31 130 VAL A N 1
ATOM 1020 C CA . VAL A 1 130 ? -1.676 2.103 12.292 1.00 79.31 130 VAL A CA 1
ATOM 1021 C C . VAL A 1 130 ? -1.960 1.346 13.591 1.00 79.31 130 VAL A C 1
ATOM 1023 O O . VAL A 1 130 ? -2.307 1.958 14.605 1.00 79.31 130 VAL A O 1
ATOM 1026 N N . LEU A 1 131 ? -1.780 0.021 13.592 1.00 75.81 131 LEU A N 1
ATOM 1027 C CA . LEU A 1 131 ? -2.005 -0.810 14.777 1.00 75.81 131 LEU A CA 1
ATOM 1028 C C . LEU A 1 131 ? -1.099 -0.420 15.946 1.00 75.81 131 LEU A C 1
ATOM 1030 O O . LEU A 1 131 ? -1.564 -0.394 17.083 1.00 75.81 131 LEU A O 1
ATOM 1034 N N . GLY A 1 132 ? 0.177 -0.141 15.678 1.00 67.06 132 GLY A N 1
ATOM 1035 C CA . GLY A 1 132 ? 1.138 0.196 16.727 1.00 67.06 132 GLY A CA 1
ATOM 1036 C C . GLY A 1 132 ? 0.999 1.610 17.269 1.00 67.06 132 GLY A C 1
ATOM 1037 O O . GLY A 1 132 ? 1.153 1.826 18.467 1.00 67.06 132 GLY A O 1
ATOM 1038 N N . SER A 1 133 ? 0.669 2.567 16.404 1.00 67.19 133 SER A N 1
ATOM 1039 C CA . SER A 1 133 ? 0.606 3.980 16.787 1.00 67.19 133 SER A CA 1
ATOM 1040 C C . SER A 1 133 ? -0.754 4.408 17.334 1.00 67.19 133 SER A C 1
ATOM 1042 O O . SER A 1 133 ? -0.816 5.224 18.250 1.00 67.19 133 SER A O 1
ATOM 1044 N N . SER A 1 134 ? -1.847 3.887 16.771 1.00 68.62 134 SER A N 1
ATOM 1045 C CA . SER A 1 134 ? -3.147 4.563 16.859 1.00 68.62 134 SER A CA 1
ATOM 1046 C C . SER A 1 134 ? -4.254 3.698 17.471 1.00 68.62 134 SER A C 1
ATOM 1048 O O . SER A 1 134 ? -5.201 4.241 18.030 1.00 68.62 134 SER A O 1
ATOM 1050 N N . LEU A 1 135 ? -4.132 2.364 17.461 1.00 71.56 135 LEU A N 1
ATOM 1051 C CA . LEU A 1 135 ? -5.142 1.426 17.989 1.00 71.56 135 LEU A CA 1
ATOM 1052 C C . LEU A 1 135 ? -5.682 1.764 19.403 1.00 71.56 135 LEU A C 1
ATOM 1054 O O . LEU A 1 135 ? -6.891 1.632 19.596 1.00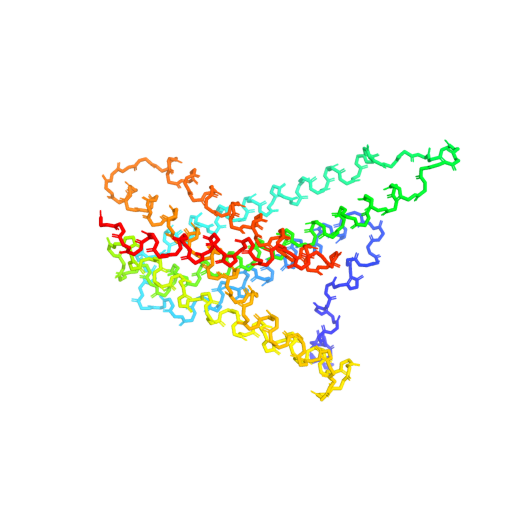 71.56 135 LEU A O 1
ATOM 1058 N N . PRO A 1 136 ? -4.873 2.226 20.385 1.00 67.00 136 PRO A N 1
ATOM 1059 C CA . PRO A 1 136 ? -5.380 2.585 21.716 1.00 67.00 136 PRO A CA 1
ATOM 1060 C C . PRO A 1 136 ? -6.294 3.819 21.754 1.00 67.00 136 PRO A C 1
ATOM 1062 O O . PRO A 1 136 ? -7.052 3.982 22.707 1.00 67.00 136 PRO A O 1
ATOM 1065 N N . SER A 1 137 ? -6.206 4.699 20.756 1.00 67.81 137 SER A N 1
ATOM 1066 C CA . SER A 1 137 ? -6.856 6.016 20.748 1.00 67.81 137 SER A CA 1
ATOM 1067 C C . SER A 1 137 ? -8.057 6.092 19.807 1.00 67.81 137 SER A C 1
ATOM 1069 O O . SER A 1 137 ? -8.648 7.164 19.654 1.00 67.81 137 SER A O 1
ATOM 1071 N N . ILE A 1 138 ? -8.415 4.980 19.156 1.00 69.88 138 ILE A N 1
ATOM 1072 C CA . ILE A 1 138 ? -9.439 4.984 18.119 1.00 69.88 138 ILE A CA 1
ATOM 1073 C C . ILE A 1 138 ? -10.731 4.298 18.568 1.00 69.88 138 ILE A C 1
ATOM 1075 O O . ILE A 1 138 ? -10.777 3.098 18.823 1.00 69.88 138 ILE A O 1
ATOM 1079 N N . ASP A 1 139 ? -11.803 5.084 18.552 1.00 79.44 139 ASP A N 1
ATOM 1080 C CA . ASP A 1 139 ? -13.180 4.727 18.907 1.00 79.44 139 ASP A CA 1
ATOM 1081 C C . ASP A 1 139 ? -14.140 4.725 17.702 1.00 79.44 139 ASP A C 1
ATOM 1083 O O . ASP A 1 139 ? -15.225 4.155 17.759 1.00 79.44 139 ASP A O 1
ATOM 1087 N N . THR A 1 140 ? -13.755 5.358 16.592 1.00 85.88 140 THR A N 1
ATOM 1088 C CA . THR A 1 140 ? -14.640 5.637 15.455 1.00 85.88 140 THR A CA 1
ATOM 1089 C C . THR A 1 140 ? -13.975 5.309 14.125 1.00 85.88 140 THR A C 1
ATOM 1091 O O . THR A 1 140 ? -12.765 5.465 13.948 1.00 85.88 140 THR A O 1
ATOM 1094 N N . ILE A 1 141 ? -14.786 4.901 13.144 1.00 87.19 141 ILE A N 1
ATOM 1095 C CA . ILE A 1 141 ? -14.332 4.615 11.772 1.00 87.19 141 ILE A CA 1
ATOM 1096 C C . ILE A 1 141 ? -13.630 5.841 11.168 1.00 87.19 141 ILE A C 1
ATOM 1098 O O . ILE A 1 141 ? -12.576 5.702 10.555 1.00 87.19 141 ILE A O 1
ATOM 1102 N N . LYS A 1 142 ? -14.159 7.053 11.390 1.00 87.38 142 LYS A N 1
ATOM 1103 C CA . LYS A 1 142 ? -13.575 8.293 10.848 1.00 87.38 142 LYS A CA 1
ATOM 1104 C C . LYS A 1 142 ? -12.153 8.539 11.367 1.00 87.38 142 LYS A C 1
ATOM 1106 O O . LYS A 1 142 ? -11.274 8.858 10.571 1.00 87.38 142 LYS A O 1
ATOM 1111 N N . LYS A 1 143 ? -11.896 8.325 12.665 1.00 86.62 143 LYS A N 1
ATOM 1112 C CA . LYS A 1 143 ? -10.541 8.432 13.235 1.00 86.62 143 LYS A CA 1
ATOM 1113 C C . LYS A 1 143 ? -9.598 7.359 12.680 1.00 86.62 143 LYS A C 1
ATOM 1115 O O . LYS A 1 143 ? -8.471 7.688 12.331 1.00 86.62 143 LYS A O 1
ATOM 1120 N N . TRP A 1 144 ? -10.058 6.111 12.526 1.00 87.19 144 TRP A N 1
ATOM 1121 C CA . TRP A 1 144 ? -9.268 5.034 11.897 1.00 87.19 144 TRP A CA 1
ATOM 1122 C C . TRP A 1 144 ? -8.802 5.412 10.494 1.00 87.19 144 TRP A C 1
ATOM 1124 O O . TRP A 1 144 ? -7.623 5.286 10.160 1.00 87.19 144 TRP A O 1
ATOM 1134 N N . VAL A 1 145 ? -9.738 5.892 9.679 1.00 89.50 145 VAL A N 1
ATOM 1135 C CA . VAL A 1 145 ? -9.466 6.329 8.311 1.00 89.50 145 VAL A CA 1
ATOM 1136 C C . VAL A 1 145 ? -8.487 7.500 8.318 1.00 89.50 145 VAL A C 1
ATOM 1138 O O . VAL A 1 145 ? -7.496 7.448 7.600 1.00 89.50 145 VAL A O 1
ATOM 1141 N N . LEU A 1 146 ? -8.695 8.502 9.177 1.00 89.31 146 LEU A N 1
ATOM 1142 C CA . LEU A 1 146 ? -7.805 9.659 9.290 1.00 89.31 146 LEU A CA 1
ATOM 1143 C C . LEU A 1 146 ? -6.357 9.259 9.624 1.00 89.31 146 LEU A C 1
ATOM 1145 O O . LEU A 1 146 ? -5.435 9.692 8.935 1.00 89.31 146 LEU A O 1
ATOM 1149 N N . PHE A 1 147 ? -6.140 8.400 10.624 1.00 88.62 147 PHE A N 1
ATOM 1150 C CA . PHE A 1 147 ? -4.790 7.922 10.956 1.00 88.62 147 PHE A CA 1
ATOM 1151 C C . PHE A 1 147 ? -4.170 7.087 9.832 1.00 88.62 147 PHE A C 1
ATOM 1153 O O . PHE A 1 147 ? -2.976 7.208 9.560 1.00 88.62 147 PHE A O 1
ATOM 1160 N N . SER A 1 148 ? -4.983 6.296 9.126 1.00 90.50 148 SER A N 1
ATOM 1161 C CA . SER A 1 148 ? -4.528 5.541 7.953 1.00 90.50 148 SER A CA 1
ATOM 1162 C C . SER A 1 148 ? -4.067 6.474 6.825 1.00 90.50 148 SER A C 1
ATOM 1164 O O . SER A 1 148 ? -3.064 6.191 6.172 1.00 90.50 148 SER A O 1
ATOM 1166 N N . VAL A 1 149 ? -4.735 7.619 6.636 1.00 91.00 149 VAL A N 1
ATOM 1167 C CA . VAL A 1 149 ? -4.311 8.666 5.689 1.00 91.00 149 VAL A CA 1
ATOM 1168 C C . VAL A 1 149 ? -2.989 9.301 6.113 1.00 91.00 149 VAL A C 1
ATOM 1170 O O . VAL A 1 149 ? -2.095 9.419 5.282 1.00 91.00 149 VAL A O 1
ATOM 1173 N N . PHE A 1 150 ? -2.814 9.662 7.388 1.00 90.00 150 PHE A N 1
ATOM 1174 C CA . PHE A 1 150 ? -1.542 10.222 7.869 1.00 90.00 150 PHE A CA 1
ATOM 1175 C C . PHE A 1 150 ? -0.362 9.270 7.650 1.00 90.00 150 PHE A C 1
ATOM 1177 O O . PHE A 1 150 ? 0.699 9.695 7.190 1.00 90.00 150 PHE A O 1
ATOM 1184 N N . ILE A 1 151 ? -0.556 7.977 7.913 1.00 89.00 151 ILE A N 1
ATOM 1185 C CA . ILE A 1 151 ? 0.468 6.961 7.649 1.00 89.00 151 ILE A CA 1
ATOM 1186 C C . ILE A 1 151 ? 0.728 6.813 6.146 1.00 89.00 151 ILE A C 1
ATOM 1188 O O . ILE A 1 151 ? 1.885 6.715 5.744 1.00 89.00 151 ILE A O 1
ATOM 1192 N N . ALA A 1 152 ? -0.311 6.866 5.306 1.00 91.25 152 ALA A N 1
ATOM 1193 C CA . ALA A 1 152 ? -0.157 6.853 3.850 1.00 91.25 152 ALA A CA 1
ATOM 1194 C C . ALA A 1 152 ? 0.678 8.033 3.336 1.00 91.25 152 ALA A C 1
ATOM 1196 O O . ALA A 1 152 ? 1.528 7.846 2.47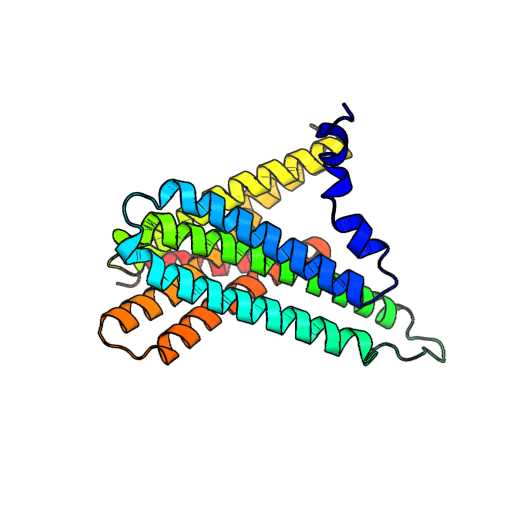0 1.00 91.25 152 ALA A O 1
ATOM 1197 N N . LEU A 1 153 ? 0.451 9.232 3.881 1.00 89.19 153 LEU A N 1
ATOM 1198 C CA . LEU A 1 153 ? 1.197 10.439 3.525 1.00 89.19 153 LEU A CA 1
ATOM 1199 C C . LEU A 1 153 ? 2.679 10.308 3.890 1.00 89.19 153 LEU A C 1
ATOM 1201 O O . LEU A 1 153 ? 3.536 10.623 3.069 1.00 89.19 153 LEU A O 1
ATOM 1205 N N . GLY A 1 154 ? 2.983 9.804 5.091 1.00 87.31 154 GLY A N 1
ATOM 1206 C CA . GLY A 1 154 ? 4.362 9.540 5.508 1.00 87.31 154 GLY A CA 1
ATOM 1207 C C . GLY A 1 154 ? 5.048 8.491 4.629 1.00 87.31 154 GLY A C 1
ATOM 1208 O O . GLY A 1 154 ? 6.191 8.686 4.216 1.00 87.31 154 GLY A O 1
ATOM 1209 N N . PHE A 1 155 ? 4.333 7.415 4.289 1.00 88.38 155 PHE A N 1
ATOM 1210 C CA . PHE A 1 155 ? 4.841 6.358 3.416 1.00 88.38 155 PHE A CA 1
ATOM 1211 C C . PHE A 1 155 ? 5.130 6.881 2.002 1.00 88.38 155 PHE A C 1
ATOM 1213 O O . PHE A 1 155 ? 6.265 6.790 1.536 1.00 88.38 155 PHE A O 1
ATOM 1220 N N . GLY A 1 156 ? 4.143 7.521 1.366 1.00 86.50 156 GLY A N 1
ATOM 1221 C CA . GLY A 1 156 ? 4.285 8.082 0.021 1.00 86.50 156 GLY A CA 1
ATOM 1222 C C . GLY A 1 156 ? 5.343 9.186 -0.055 1.00 86.50 156 GLY A C 1
ATOM 1223 O O . GLY A 1 156 ? 6.017 9.322 -1.072 1.00 86.50 156 GLY A O 1
ATOM 1224 N N . PHE A 1 157 ? 5.555 9.945 1.026 1.00 85.50 157 PHE A N 1
ATOM 1225 C CA . PHE A 1 157 ? 6.661 10.899 1.109 1.00 85.50 157 PHE A CA 1
ATOM 1226 C C . PHE A 1 157 ? 8.026 10.200 1.031 1.00 85.50 157 PHE A C 1
ATOM 1228 O O . PHE A 1 157 ? 8.835 10.549 0.171 1.00 85.50 157 PHE A O 1
ATOM 1235 N N . ILE A 1 158 ? 8.278 9.205 1.889 1.00 84.44 158 ILE A N 1
ATOM 1236 C CA . ILE A 1 158 ? 9.559 8.477 1.918 1.00 84.44 158 ILE A CA 1
ATOM 1237 C C . ILE A 1 158 ? 9.812 7.789 0.577 1.00 84.44 158 ILE A C 1
ATOM 1239 O O . ILE A 1 158 ? 10.897 7.913 0.008 1.00 84.44 158 ILE A O 1
ATOM 1243 N N . GLU A 1 159 ? 8.805 7.099 0.052 1.00 83.38 159 GLU A N 1
ATOM 1244 C CA . GLU A 1 159 ? 8.912 6.378 -1.209 1.00 83.38 159 GLU A CA 1
ATOM 1245 C C . GLU A 1 159 ? 9.228 7.322 -2.376 1.00 83.38 159 GLU A C 1
ATOM 1247 O O . GLU A 1 159 ? 10.133 7.056 -3.168 1.00 83.38 159 GLU A O 1
ATOM 1252 N N . ASN A 1 160 ? 8.566 8.480 -2.444 1.00 83.88 160 ASN A N 1
ATOM 1253 C CA . ASN A 1 160 ? 8.846 9.476 -3.473 1.00 83.88 160 ASN A CA 1
ATOM 1254 C C . ASN A 1 160 ? 10.283 10.001 -3.397 1.00 83.88 160 ASN A C 1
ATOM 1256 O O . ASN A 1 160 ? 10.921 10.150 -4.438 1.00 83.88 160 ASN A O 1
ATOM 1260 N N . ILE A 1 161 ? 10.830 10.218 -2.198 1.00 81.31 161 ILE A N 1
ATOM 1261 C CA . ILE A 1 161 ? 12.240 10.603 -2.035 1.00 81.31 161 ILE A CA 1
ATOM 1262 C C . ILE A 1 161 ? 13.179 9.496 -2.531 1.00 81.31 161 ILE A C 1
ATOM 1264 O O . ILE A 1 161 ? 14.149 9.791 -3.234 1.00 81.31 161 ILE A O 1
ATOM 1268 N N . LEU A 1 162 ? 12.897 8.230 -2.213 1.00 81.19 162 LEU A N 1
ATOM 1269 C CA . LEU A 1 162 ? 13.715 7.100 -2.662 1.00 81.19 162 LEU A CA 1
ATOM 1270 C C . LEU A 1 162 ? 13.693 6.944 -4.188 1.00 81.19 162 LEU A C 1
ATOM 1272 O O . LEU A 1 162 ? 14.754 6.773 -4.792 1.00 81.19 162 LEU A O 1
ATOM 1276 N N . TYR A 1 163 ? 12.525 7.079 -4.819 1.00 82.31 163 TYR A N 1
ATOM 1277 C CA . TYR A 1 163 ? 12.402 7.048 -6.279 1.00 82.31 163 TYR A CA 1
ATOM 1278 C C . TYR A 1 163 ? 13.134 8.213 -6.944 1.00 82.31 163 TYR A C 1
ATOM 1280 O O . TYR A 1 163 ? 13.887 8.000 -7.895 1.00 82.31 163 TYR A O 1
ATOM 1288 N N . LEU A 1 164 ? 12.972 9.434 -6.427 1.00 80.88 164 LEU A N 1
ATOM 1289 C CA . LEU A 1 164 ? 13.658 10.609 -6.966 1.00 80.88 164 LEU A CA 1
ATOM 1290 C C . LEU A 1 164 ? 15.170 10.502 -6.827 1.00 80.88 164 LEU A C 1
ATOM 1292 O O . LEU A 1 164 ? 15.890 10.846 -7.761 1.00 80.88 164 LEU A O 1
ATOM 1296 N N . LYS A 1 165 ? 15.657 9.981 -5.698 1.00 79.81 165 LYS A N 1
ATOM 1297 C CA . LYS A 1 165 ? 17.076 9.675 -5.512 1.00 79.81 165 LYS A CA 1
ATOM 1298 C C . LYS A 1 165 ? 17.560 8.648 -6.533 1.00 79.81 165 LYS A C 1
ATOM 1300 O O . LYS A 1 165 ? 18.639 8.813 -7.086 1.00 79.81 165 LYS A O 1
ATOM 1305 N N . ASN A 1 166 ? 16.792 7.586 -6.771 1.00 79.88 166 ASN A N 1
ATOM 1306 C CA . ASN A 1 166 ? 17.196 6.545 -7.710 1.00 79.88 166 ASN A CA 1
ATOM 1307 C C . ASN A 1 166 ? 17.325 7.105 -9.135 1.00 79.88 166 ASN A C 1
ATOM 1309 O O . ASN A 1 166 ? 18.372 6.971 -9.762 1.00 79.88 166 ASN A O 1
ATOM 1313 N N . ILE A 1 167 ? 16.307 7.827 -9.607 1.00 78.81 167 ILE A N 1
ATOM 1314 C CA . ILE A 1 167 ? 16.313 8.404 -10.957 1.00 78.81 167 ILE A CA 1
ATOM 1315 C C . ILE A 1 167 ? 17.350 9.520 -11.090 1.00 78.81 167 ILE A C 1
ATOM 1317 O O . ILE A 1 167 ? 17.972 9.630 -12.145 1.00 78.81 167 ILE A O 1
ATOM 1321 N N . SER A 1 168 ? 17.591 10.318 -10.044 1.00 77.94 168 SER A N 1
ATOM 1322 C CA . SER A 1 168 ? 18.608 11.375 -10.093 1.00 77.94 168 SER A CA 1
ATOM 1323 C C . SER A 1 168 ? 20.028 10.824 -10.196 1.00 77.94 168 SER A C 1
ATOM 1325 O O . SER A 1 168 ? 20.858 11.435 -10.868 1.00 77.94 168 SER A O 1
ATOM 1327 N N . VAL A 1 169 ? 20.298 9.659 -9.598 1.00 79.50 169 VAL A N 1
ATOM 1328 C CA . VAL A 1 169 ? 21.575 8.947 -9.752 1.00 79.50 169 VAL A CA 1
ATOM 1329 C C . VAL A 1 169 ? 21.739 8.404 -11.173 1.00 79.50 169 VAL A C 1
ATOM 1331 O O . VAL A 1 169 ? 22.838 8.469 -11.715 1.00 79.50 169 VAL A O 1
ATOM 1334 N N . THR A 1 170 ? 20.672 7.892 -11.792 1.00 82.94 170 THR A N 1
ATOM 1335 C CA . THR A 1 170 ? 20.743 7.294 -13.137 1.00 82.94 170 THR A CA 1
ATOM 1336 C C . THR A 1 170 ? 20.740 8.331 -14.263 1.00 82.94 170 THR A C 1
ATOM 1338 O O . THR A 1 170 ? 21.459 8.171 -15.244 1.00 82.94 170 THR A O 1
ATOM 1341 N N . SER A 1 171 ? 19.945 9.391 -14.123 1.00 82.75 171 SER A N 1
ATOM 1342 C CA . SER A 1 171 ? 19.593 10.311 -15.220 1.00 82.75 171 SER A CA 1
ATOM 1343 C C . SER A 1 171 ? 20.139 11.728 -15.004 1.00 82.75 171 SER A C 1
ATOM 1345 O O . SER A 1 171 ? 20.050 12.575 -15.887 1.00 82.75 171 SER A O 1
ATOM 1347 N N . GLY A 1 172 ? 20.712 12.005 -13.829 1.00 82.06 172 GLY A N 1
ATOM 1348 C CA . GLY A 1 172 ? 21.146 13.335 -13.406 1.00 82.06 172 GLY A CA 1
ATOM 1349 C C . GLY A 1 172 ? 20.038 14.123 -12.699 1.00 82.06 172 GLY A C 1
ATOM 1350 O O . GLY A 1 172 ? 18.852 14.002 -13.016 1.00 82.06 172 GLY A O 1
ATOM 1351 N N . LEU A 1 173 ? 20.435 14.959 -11.733 1.00 76.94 173 LEU A N 1
ATOM 1352 C CA . LEU A 1 173 ? 19.529 15.666 -10.813 1.00 76.94 173 LEU A CA 1
ATOM 1353 C C . LEU A 1 173 ? 18.520 16.593 -11.513 1.00 76.94 173 LEU A C 1
ATOM 1355 O O . LEU A 1 173 ? 17.389 16.717 -11.061 1.00 76.94 173 LEU A O 1
ATOM 1359 N N . TRP A 1 174 ? 18.928 17.223 -12.615 1.00 82.31 174 TRP A N 1
ATOM 1360 C CA . TRP A 1 174 ? 18.128 18.206 -13.357 1.00 82.31 174 TRP A CA 1
ATOM 1361 C C . TRP A 1 174 ? 17.551 17.652 -14.665 1.00 82.31 174 TRP A C 1
ATOM 1363 O O . TRP A 1 174 ? 17.214 18.413 -15.569 1.00 82.31 174 TRP A O 1
ATOM 1373 N N . SER A 1 175 ? 17.466 16.328 -14.795 1.00 85.12 175 SER A N 1
ATOM 1374 C CA . SER A 1 175 ? 16.866 15.702 -15.972 1.00 85.12 175 SER A CA 1
ATOM 1375 C C . SER A 1 175 ? 15.352 15.904 -16.020 1.00 85.12 175 SER A C 1
ATOM 1377 O O . SER A 1 175 ? 14.669 16.027 -14.997 1.00 85.12 175 SER A O 1
ATOM 1379 N N . THR A 1 176 ? 14.809 15.880 -17.237 1.00 81.62 176 THR A N 1
ATOM 1380 C CA . THR A 1 176 ? 13.361 15.847 -17.480 1.00 81.62 176 THR A CA 1
ATOM 1381 C C . THR A 1 176 ? 12.698 14.650 -16.801 1.00 81.62 176 THR A C 1
ATOM 1383 O O . THR A 1 176 ? 11.557 14.754 -16.354 1.00 81.62 176 THR A O 1
ATOM 1386 N N . ASP A 1 177 ? 13.420 13.541 -16.652 1.00 79.25 177 ASP A N 1
ATOM 1387 C CA . ASP A 1 177 ? 12.921 12.303 -16.050 1.00 79.25 177 ASP A CA 1
ATOM 1388 C C . ASP A 1 177 ? 12.729 12.441 -14.535 1.00 79.25 177 ASP A C 1
ATOM 1390 O O . ASP A 1 177 ? 11.714 12.002 -13.990 1.00 79.25 177 ASP A O 1
ATOM 1394 N N . VAL A 1 178 ? 13.647 13.129 -13.844 1.00 79.62 178 VAL A N 1
ATOM 1395 C CA . VAL A 1 178 ? 13.480 13.469 -12.420 1.00 79.62 178 VAL A CA 1
ATOM 1396 C C . VAL A 1 178 ? 12.283 14.397 -12.231 1.00 79.62 178 VAL A C 1
ATOM 1398 O O . VAL A 1 178 ? 11.454 14.161 -11.351 1.00 79.62 178 VAL A O 1
ATOM 1401 N N . PHE A 1 179 ? 12.161 15.432 -13.066 1.00 78.00 179 PHE A N 1
ATOM 1402 C CA . PHE A 1 179 ? 11.085 16.415 -12.944 1.00 78.00 179 PHE A CA 1
ATOM 1403 C C . PHE A 1 179 ? 9.701 15.810 -13.218 1.00 78.00 179 PHE A C 1
ATOM 1405 O O . PHE A 1 179 ? 8.763 16.013 -12.444 1.00 78.00 179 PHE A O 1
ATOM 1412 N N . THR A 1 180 ? 9.576 15.023 -14.288 1.00 79.94 180 THR A N 1
ATOM 1413 C CA . THR A 1 180 ? 8.332 14.312 -14.612 1.00 79.94 180 THR A CA 1
ATOM 1414 C C . THR A 1 180 ? 7.980 13.313 -13.517 1.00 79.94 180 THR A C 1
ATOM 1416 O O . THR A 1 180 ? 6.856 13.342 -13.015 1.00 79.94 180 THR A O 1
ATOM 1419 N N . THR A 1 181 ? 8.941 12.509 -13.055 1.00 82.38 181 THR A N 1
ATOM 1420 C CA . THR A 1 181 ? 8.715 11.570 -11.948 1.00 82.38 181 THR A CA 1
ATOM 1421 C C . THR A 1 181 ? 8.247 12.288 -10.691 1.00 82.38 181 THR A C 1
ATOM 1423 O O . THR A 1 181 ? 7.305 11.833 -10.043 1.00 82.38 181 THR A O 1
ATOM 1426 N N . TRP A 1 182 ? 8.857 13.421 -10.347 1.00 80.88 182 TRP A N 1
ATOM 1427 C CA . TRP A 1 182 ? 8.476 14.189 -9.168 1.00 80.88 182 TRP A CA 1
ATOM 1428 C C . TRP A 1 182 ? 7.016 14.624 -9.219 1.00 80.88 182 TRP A C 1
ATOM 1430 O O . TRP A 1 182 ? 6.273 14.349 -8.274 1.00 80.88 182 TRP A O 1
ATOM 1440 N N . ILE A 1 183 ? 6.585 15.237 -10.322 1.00 79.25 183 ILE A N 1
ATOM 1441 C CA . ILE A 1 183 ? 5.202 15.699 -10.484 1.00 79.25 183 ILE A CA 1
ATOM 1442 C C . ILE A 1 183 ? 4.236 14.513 -10.457 1.00 79.25 183 ILE A C 1
ATOM 1444 O O . ILE A 1 183 ? 3.297 14.498 -9.658 1.00 79.25 183 ILE A O 1
ATOM 1448 N N . PHE A 1 184 ? 4.481 13.499 -11.291 1.00 79.44 184 PHE A N 1
ATOM 1449 C CA . PHE A 1 184 ? 3.574 12.359 -11.420 1.00 79.44 184 PHE A CA 1
ATOM 1450 C C . PHE A 1 184 ? 3.435 11.591 -10.106 1.00 79.44 184 PHE A C 1
ATOM 1452 O O . PHE A 1 184 ? 2.320 11.280 -9.684 1.00 79.44 184 PHE A O 1
ATOM 1459 N N . ARG A 1 185 ? 4.543 11.325 -9.412 1.00 82.81 185 ARG A N 1
ATOM 1460 C CA . ARG A 1 185 ? 4.503 10.578 -8.154 1.00 82.81 185 ARG A CA 1
ATOM 1461 C C . ARG A 1 185 ? 3.924 11.385 -6.996 1.00 82.81 185 ARG A C 1
ATOM 1463 O O . ARG A 1 185 ? 3.195 10.826 -6.177 1.00 82.81 185 ARG A O 1
ATOM 1470 N N . SER A 1 186 ? 4.189 12.691 -6.939 1.00 81.62 186 SER A N 1
ATOM 1471 C CA . SER A 1 186 ? 3.658 13.551 -5.870 1.00 81.62 186 SER A CA 1
ATOM 1472 C C . SER A 1 186 ? 2.140 13.688 -5.928 1.00 81.62 186 SER A C 1
ATOM 1474 O O . SER A 1 186 ? 1.506 13.810 -4.885 1.00 81.62 186 SER A O 1
ATOM 1476 N N . ILE A 1 187 ? 1.551 13.649 -7.125 1.00 79.19 187 ILE A N 1
ATOM 1477 C CA . ILE A 1 187 ? 0.101 13.776 -7.293 1.00 79.19 187 ILE A CA 1
ATOM 1478 C C . ILE A 1 187 ? -0.561 12.396 -7.252 1.00 79.19 187 ILE A C 1
ATOM 1480 O O . ILE A 1 187 ? -1.507 12.181 -6.497 1.00 79.19 187 ILE A O 1
ATOM 1484 N N . PHE A 1 188 ? -0.071 11.449 -8.052 1.00 82.94 188 PHE A N 1
ATOM 1485 C CA . PHE A 1 188 ? -0.828 10.238 -8.362 1.00 82.94 188 PHE A CA 1
ATOM 1486 C C . PHE A 1 188 ? -0.414 9.031 -7.530 1.00 82.94 188 PHE A C 1
ATOM 1488 O O . PHE A 1 188 ? -1.293 8.368 -6.986 1.00 82.94 188 PHE A O 1
ATOM 1495 N N . SER A 1 189 ? 0.891 8.797 -7.350 1.00 85.31 189 SER A N 1
ATOM 1496 C CA . SER A 1 189 ? 1.366 7.742 -6.436 1.00 85.31 189 SER A CA 1
ATOM 1497 C C . SER A 1 189 ? 0.870 8.027 -5.024 1.00 85.31 189 SER A C 1
ATOM 1499 O O . SER A 1 189 ? 0.230 7.183 -4.402 1.00 85.31 189 SER A O 1
ATOM 1501 N N . LEU A 1 190 ? 1.048 9.270 -4.554 1.00 87.81 190 LEU A N 1
ATOM 1502 C CA . LEU A 1 190 ? 0.569 9.698 -3.240 1.00 87.81 190 LEU A CA 1
ATOM 1503 C C . LEU A 1 190 ? -0.929 9.427 -3.054 1.00 87.81 190 LEU A C 1
ATOM 1505 O O . LEU A 1 190 ? -1.339 8.889 -2.025 1.00 87.81 190 LEU A O 1
ATOM 1509 N N . LEU A 1 191 ? -1.745 9.755 -4.059 1.00 87.69 191 LEU A N 1
ATOM 1510 C CA . LEU A 1 191 ? -3.177 9.501 -4.006 1.00 87.69 191 LEU A CA 1
ATOM 1511 C C . LEU A 1 191 ? -3.497 8.003 -3.922 1.00 87.69 191 LEU A C 1
ATOM 1513 O O . LEU A 1 191 ? -4.373 7.619 -3.149 1.00 87.69 191 LEU A O 1
ATOM 1517 N N . VAL A 1 192 ? -2.788 7.156 -4.668 1.00 89.69 192 VAL A N 1
ATOM 1518 C CA . VAL A 1 192 ? -2.975 5.698 -4.612 1.00 89.69 192 VAL A CA 1
ATOM 1519 C C . VAL A 1 192 ? -2.673 5.168 -3.218 1.00 89.69 192 VAL A C 1
ATOM 1521 O O . VAL A 1 192 ? -3.498 4.428 -2.680 1.00 89.69 192 VAL A O 1
ATOM 1524 N N . HIS A 1 193 ? -1.587 5.608 -2.571 1.00 91.75 193 HIS A N 1
ATOM 1525 C CA . HIS A 1 193 ? -1.312 5.197 -1.190 1.00 91.75 193 HIS A CA 1
ATOM 1526 C C . HIS A 1 193 ? -2.430 5.624 -0.237 1.00 91.75 193 HIS A C 1
ATOM 1528 O O . HIS A 1 193 ? -2.797 4.842 0.642 1.00 91.75 193 HIS A O 1
ATOM 1534 N N . ILE A 1 194 ? -2.990 6.827 -0.414 1.00 91.62 194 ILE A N 1
ATOM 1535 C CA . ILE A 1 194 ? -4.119 7.316 0.388 1.00 91.62 194 ILE A CA 1
ATOM 1536 C C . ILE A 1 194 ? -5.350 6.423 0.179 1.00 91.62 194 ILE A C 1
ATOM 1538 O O . ILE A 1 194 ? -5.933 5.965 1.161 1.00 91.62 194 ILE A O 1
ATOM 1542 N N . ILE A 1 195 ? -5.731 6.133 -1.070 1.00 91.44 195 ILE A N 1
ATOM 1543 C CA . ILE A 1 195 ? -6.880 5.270 -1.396 1.00 91.44 195 ILE A CA 1
ATOM 1544 C C . ILE A 1 195 ? -6.704 3.886 -0.767 1.00 91.44 195 ILE A C 1
ATOM 1546 O O . ILE A 1 195 ? -7.598 3.408 -0.067 1.00 91.44 195 ILE A O 1
ATOM 1550 N N . CYS A 1 196 ? -5.541 3.274 -0.978 1.00 92.88 196 CYS A N 1
ATOM 1551 C CA . CYS A 1 196 ? -5.193 1.957 -0.461 1.00 92.88 196 CYS A CA 1
ATOM 1552 C C . CYS A 1 196 ? -5.297 1.913 1.074 1.00 92.88 196 CYS A C 1
ATOM 1554 O O . CYS A 1 196 ? -6.034 1.101 1.644 1.00 92.88 196 CYS A O 1
ATOM 1556 N N . SER A 1 197 ? -4.693 2.884 1.762 1.00 92.38 197 SER A N 1
ATOM 1557 C CA . SER A 1 197 ? -4.777 2.979 3.223 1.00 92.38 197 SER A CA 1
ATOM 1558 C C . SER A 1 197 ? -6.199 3.215 3.734 1.00 92.38 197 SER A C 1
ATOM 1560 O O . SER A 1 197 ? -6.561 2.710 4.796 1.00 92.38 197 SER A O 1
ATOM 1562 N N . ILE A 1 198 ? -7.037 3.944 2.996 1.00 91.50 198 ILE A N 1
ATOM 1563 C CA . ILE A 1 198 ? -8.445 4.150 3.362 1.00 91.50 198 ILE A CA 1
ATOM 1564 C C . ILE A 1 198 ? -9.249 2.864 3.201 1.00 91.50 198 ILE A C 1
ATOM 1566 O O . ILE A 1 198 ? -10.063 2.557 4.072 1.00 91.50 198 ILE A O 1
ATOM 1570 N N . ILE A 1 199 ? -9.013 2.089 2.139 1.00 92.25 199 ILE A N 1
ATOM 1571 C CA . ILE A 1 199 ? -9.654 0.783 1.942 1.00 92.25 199 ILE A CA 1
ATOM 1572 C C . ILE A 1 199 ? -9.348 -0.126 3.137 1.00 92.25 199 ILE A C 1
ATOM 1574 O O . ILE A 1 199 ? -10.285 -0.661 3.742 1.00 92.25 199 ILE A O 1
ATOM 1578 N N . VAL A 1 200 ? -8.073 -0.262 3.516 1.00 91.44 200 VAL A N 1
ATOM 1579 C CA . VAL A 1 200 ? -7.672 -1.089 4.666 1.00 91.44 200 VAL A CA 1
ATOM 1580 C C . VAL A 1 200 ? -8.251 -0.524 5.963 1.00 91.44 200 VAL A C 1
ATOM 1582 O O . VAL A 1 200 ? -8.913 -1.254 6.702 1.00 91.44 200 VAL A O 1
ATOM 1585 N N . GLY A 1 201 ? -8.098 0.780 6.209 1.00 90.25 201 GLY A N 1
ATOM 1586 C CA . GLY A 1 201 ? -8.580 1.449 7.419 1.00 90.25 201 GLY A CA 1
ATOM 1587 C C . GLY A 1 201 ? -10.095 1.328 7.623 1.00 90.25 201 GLY A C 1
ATOM 1588 O O . GLY A 1 201 ? -10.553 1.049 8.733 1.00 90.25 201 GLY A O 1
ATOM 1589 N N . LEU A 1 202 ? -10.895 1.460 6.562 1.00 90.38 202 LEU A N 1
ATOM 1590 C CA . LEU A 1 202 ? -12.354 1.297 6.602 1.00 90.38 202 LEU A CA 1
ATOM 1591 C C . LEU A 1 202 ? -12.780 -0.126 6.958 1.00 90.38 202 LEU A C 1
ATOM 1593 O O . LEU A 1 202 ? -13.625 -0.329 7.831 1.00 90.38 202 LEU A O 1
ATOM 1597 N N . HIS A 1 203 ? -12.233 -1.114 6.256 1.00 91.00 203 HIS A N 1
ATOM 1598 C CA . HIS A 1 203 ? -12.639 -2.503 6.438 1.00 91.00 203 HIS A CA 1
ATOM 1599 C C . HIS A 1 203 ? -12.137 -3.047 7.774 1.00 91.00 203 HIS A C 1
ATOM 1601 O O . HIS A 1 203 ? -12.898 -3.685 8.506 1.00 91.00 203 HIS A O 1
ATOM 1607 N N . PHE A 1 204 ? -10.897 -2.725 8.140 1.00 89.06 204 PHE A N 1
ATOM 1608 C CA . PHE A 1 204 ? -10.343 -3.100 9.429 1.00 89.06 204 PHE A CA 1
ATOM 1609 C C . PHE A 1 204 ? -11.125 -2.478 10.587 1.00 89.06 204 PHE A C 1
ATOM 1611 O O . PHE A 1 204 ? -11.535 -3.203 11.487 1.00 89.06 204 PHE A O 1
ATOM 1618 N N . SER A 1 205 ? -11.386 -1.167 10.555 1.00 89.00 205 SER A N 1
ATOM 1619 C CA . SER A 1 205 ? -12.100 -0.483 11.642 1.00 89.00 205 SER A CA 1
ATOM 1620 C C . SER A 1 205 ? -13.505 -1.034 11.863 1.00 89.00 205 SER A C 1
ATOM 1622 O O . SER A 1 205 ? -13.888 -1.302 13.000 1.00 89.00 205 SER A O 1
ATOM 1624 N N . ARG A 1 206 ? -14.253 -1.295 10.784 1.00 88.31 206 ARG A N 1
ATOM 1625 C CA . ARG A 1 206 ? -15.568 -1.948 10.855 1.00 88.31 206 ARG A CA 1
ATOM 1626 C C . ARG A 1 206 ? -15.474 -3.340 11.463 1.00 88.31 206 ARG A C 1
ATOM 1628 O O . ARG A 1 206 ? -16.217 -3.649 12.391 1.00 88.31 206 ARG A O 1
ATOM 1635 N N . GLY A 1 207 ? -14.552 -4.165 10.968 1.00 88.19 207 GLY A N 1
ATOM 1636 C CA . GLY A 1 207 ? -14.346 -5.509 11.502 1.00 88.19 207 GLY A CA 1
ATOM 1637 C C . GLY A 1 207 ? -13.965 -5.480 12.982 1.00 88.19 207 GLY A C 1
ATOM 1638 O O . GLY A 1 207 ? -14.473 -6.276 13.770 1.00 88.19 207 GLY A O 1
ATOM 1639 N N . TYR A 1 208 ? -13.081 -4.562 13.364 1.00 87.25 208 TYR A N 1
ATOM 1640 C CA . TYR A 1 208 ? -12.559 -4.437 14.718 1.00 87.25 208 TYR A CA 1
ATOM 1641 C C . TYR A 1 208 ? -13.622 -3.972 15.719 1.00 87.25 208 TYR A C 1
ATOM 1643 O O . TYR A 1 208 ? -13.766 -4.580 16.778 1.00 87.25 208 TYR A O 1
ATOM 1651 N N . LEU A 1 209 ? -14.413 -2.953 15.370 1.00 86.81 209 LEU A N 1
ATOM 1652 C CA . LEU A 1 209 ? -15.514 -2.478 16.214 1.00 86.81 209 L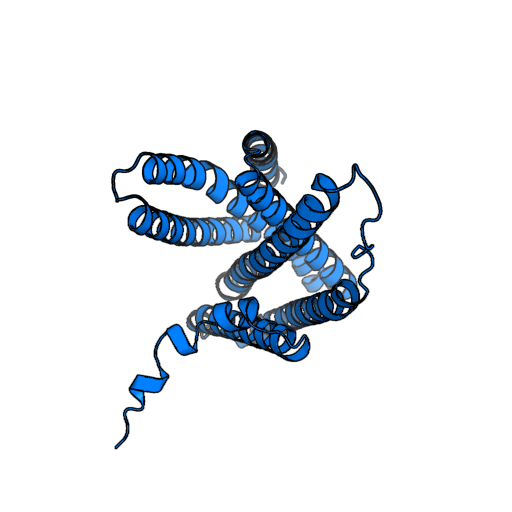EU A CA 1
ATOM 1653 C C . LEU A 1 209 ? -16.594 -3.554 16.394 1.00 86.81 209 LEU A C 1
ATOM 1655 O O . LEU A 1 209 ? -17.083 -3.751 17.504 1.00 86.81 209 LEU A O 1
ATOM 1659 N N . LEU A 1 210 ? -16.910 -4.312 15.336 1.00 85.00 210 LEU A N 1
ATOM 1660 C CA . LEU A 1 210 ? -17.818 -5.459 15.434 1.00 85.00 210 LEU A CA 1
ATOM 1661 C C . LEU A 1 210 ? -17.275 -6.540 16.374 1.00 85.00 210 LEU A C 1
ATOM 1663 O O . LEU A 1 210 ? -18.036 -7.106 17.154 1.00 85.00 210 LEU A O 1
ATOM 1667 N N . LEU A 1 211 ? -15.970 -6.821 16.321 1.00 86.25 211 LEU A N 1
ATOM 1668 C CA . LEU A 1 211 ? -15.328 -7.779 17.219 1.00 86.25 211 LEU A CA 1
ATOM 1669 C C . LEU A 1 211 ? -15.383 -7.307 18.681 1.00 86.25 211 LEU A C 1
ATOM 1671 O O . LEU A 1 211 ? -15.676 -8.112 19.562 1.00 86.25 211 LEU A O 1
ATOM 1675 N N . GLN A 1 212 ? -15.146 -6.016 18.941 1.00 84.00 212 GLN A N 1
ATOM 1676 C CA . GLN A 1 212 ? -15.259 -5.448 20.289 1.00 84.00 212 GLN A CA 1
ATOM 1677 C C . GLN A 1 212 ? -16.690 -5.495 20.837 1.00 84.00 212 GLN A C 1
ATOM 1679 O O . GLN A 1 212 ? -16.875 -5.744 22.025 1.00 84.00 212 GLN A O 1
ATOM 1684 N N . ALA A 1 213 ? -17.701 -5.325 19.984 1.00 84.50 213 ALA A N 1
ATOM 1685 C CA . ALA A 1 213 ? -19.115 -5.386 20.359 1.00 84.50 213 ALA A CA 1
ATOM 1686 C C . ALA A 1 213 ? -19.639 -6.819 20.629 1.00 84.50 213 ALA A C 1
ATOM 1688 O O . ALA A 1 213 ? -20.847 -7.042 20.649 1.00 84.50 213 ALA A O 1
ATOM 1689 N N . GLY A 1 214 ? -18.753 -7.807 20.808 1.00 81.81 214 GLY A N 1
ATOM 1690 C CA . GLY A 1 214 ? -19.118 -9.215 21.019 1.00 81.81 214 GLY A CA 1
ATOM 1691 C C . GLY A 1 214 ? -19.312 -10.016 19.727 1.00 81.81 214 GLY A C 1
ATOM 1692 O O . GLY A 1 214 ? -19.831 -11.134 19.755 1.00 81.81 214 GLY A O 1
ATOM 1693 N N . GLY A 1 215 ? -18.905 -9.466 18.580 1.00 80.44 215 GLY A N 1
ATOM 1694 C CA . GLY A 1 215 ? -18.956 -10.147 17.293 1.00 80.44 215 GLY A CA 1
ATOM 1695 C C . GLY A 1 215 ? -18.042 -11.373 17.221 1.00 80.44 215 GLY A C 1
ATOM 1696 O O . GLY A 1 215 ? -17.083 -11.541 17.974 1.00 80.44 215 GLY A O 1
ATOM 1697 N N . ARG A 1 216 ? -18.328 -12.263 16.266 1.00 85.50 216 ARG A N 1
ATOM 1698 C CA . ARG A 1 216 ? -17.513 -13.464 16.036 1.00 85.50 216 ARG A CA 1
ATOM 1699 C C . ARG A 1 216 ? -16.198 -13.103 15.337 1.00 85.50 216 ARG A C 1
ATOM 1701 O O . ARG A 1 216 ? -16.147 -12.220 14.483 1.00 85.50 216 ARG A O 1
ATOM 1708 N N . PHE A 1 217 ? -15.153 -13.877 15.618 1.00 84.00 217 PHE A N 1
ATOM 1709 C CA . PHE A 1 217 ? -13.827 -13.690 15.018 1.00 84.00 217 PHE A CA 1
ATOM 1710 C C . PHE A 1 217 ? -13.796 -13.919 13.493 1.00 84.00 217 PHE A C 1
ATOM 1712 O O . PHE A 1 217 ? -13.043 -13.268 12.775 1.00 84.00 217 PHE A O 1
ATOM 1719 N N . LEU A 1 218 ? -14.645 -14.809 12.971 1.00 85.19 218 LEU A N 1
ATOM 1720 C CA . LEU A 1 218 ? -14.653 -15.147 11.544 1.00 85.19 218 LEU A CA 1
ATOM 1721 C C . LEU A 1 218 ? -15.125 -13.983 10.635 1.00 85.19 218 LEU A C 1
ATOM 1723 O O . LEU A 1 218 ? -14.436 -13.695 9.656 1.00 85.19 218 LEU A O 1
ATOM 1727 N N . PRO A 1 219 ? -16.234 -13.270 10.931 1.00 86.12 219 PRO A N 1
ATOM 1728 C CA . PRO A 1 219 ? -16.585 -12.021 10.245 1.00 86.12 219 PRO A CA 1
ATOM 1729 C C . PRO A 1 219 ? -15.476 -10.961 10.253 1.00 86.12 219 PRO A C 1
ATOM 1731 O O . PRO A 1 219 ? -15.255 -10.304 9.235 1.00 86.12 219 PRO A O 1
ATOM 1734 N N . TYR A 1 220 ? -14.755 -10.824 11.371 1.00 87.31 220 TYR A N 1
ATOM 1735 C CA . TYR A 1 220 ? -13.611 -9.917 11.476 1.00 87.31 220 TYR A CA 1
ATOM 1736 C C . TYR A 1 220 ? -12.521 -10.275 10.461 1.00 87.31 220 TYR A C 1
ATOM 1738 O O . TYR A 1 220 ? -12.133 -9.418 9.667 1.00 87.31 220 TYR A O 1
ATOM 1746 N N . ILE A 1 221 ? -12.097 -11.547 10.419 1.00 85.69 221 ILE A N 1
ATOM 1747 C CA . ILE A 1 221 ? -11.093 -12.012 9.451 1.00 85.69 221 ILE A CA 1
ATOM 1748 C C . ILE A 1 221 ? -11.568 -11.737 8.025 1.00 85.69 221 ILE A C 1
ATOM 1750 O O . ILE A 1 221 ? -10.838 -11.134 7.250 1.00 85.69 221 ILE A O 1
ATOM 1754 N N . LYS A 1 222 ? -12.798 -12.128 7.674 1.00 86.81 222 LYS A N 1
ATOM 1755 C CA . LYS A 1 222 ? -13.322 -11.934 6.311 1.00 86.81 222 LYS A CA 1
ATOM 1756 C C . LYS A 1 222 ? -13.275 -10.469 5.878 1.00 86.81 222 LYS A C 1
ATOM 1758 O O . LYS A 1 222 ? -12.851 -10.175 4.766 1.00 86.81 222 LYS A O 1
ATOM 1763 N N . THR A 1 223 ? -13.677 -9.565 6.769 1.00 88.88 223 THR A N 1
ATOM 1764 C CA . THR A 1 223 ? -13.695 -8.125 6.486 1.00 88.88 223 THR A CA 1
ATOM 1765 C C . THR A 1 223 ? -12.277 -7.584 6.321 1.00 88.88 223 THR A C 1
ATOM 1767 O O . THR A 1 223 ? -12.008 -6.849 5.372 1.00 88.88 223 THR A O 1
ATOM 1770 N N . LEU A 1 224 ? -11.355 -7.994 7.198 1.00 87.69 224 LEU A N 1
ATOM 1771 C CA . LEU A 1 224 ? -9.951 -7.603 7.118 1.00 87.69 224 LEU A CA 1
ATOM 1772 C C . LEU A 1 224 ? -9.297 -8.072 5.816 1.00 87.69 224 LEU A C 1
ATOM 1774 O O . LEU A 1 224 ? -8.644 -7.284 5.137 1.00 87.69 224 LEU A O 1
ATOM 1778 N N . LEU A 1 225 ? -9.503 -9.337 5.454 1.00 86.50 225 LEU A N 1
ATOM 1779 C CA . LEU A 1 225 ? -8.937 -9.922 4.242 1.00 86.50 225 LEU A CA 1
ATOM 1780 C C . LEU A 1 225 ? -9.466 -9.259 2.983 1.00 86.50 225 LEU A C 1
ATOM 1782 O O . LEU A 1 225 ? -8.690 -8.981 2.076 1.00 86.50 225 LEU A O 1
ATOM 1786 N N . TYR A 1 226 ? -10.762 -8.965 2.946 1.00 89.31 226 TYR A N 1
ATOM 1787 C CA . TYR A 1 226 ? -11.344 -8.243 1.828 1.00 89.31 226 TYR A CA 1
ATOM 1788 C C . TYR A 1 226 ? -10.692 -6.864 1.653 1.00 89.31 226 TYR A C 1
ATOM 1790 O O . TYR A 1 226 ? -10.273 -6.526 0.550 1.00 89.31 226 TYR A O 1
ATOM 1798 N N . GLY A 1 227 ? -10.542 -6.098 2.741 1.00 90.38 227 GLY A N 1
ATOM 1799 C CA . GLY A 1 227 ? -9.882 -4.790 2.701 1.00 90.38 227 GLY A CA 1
ATOM 1800 C C . GLY A 1 227 ? -8.427 -4.869 2.238 1.00 90.38 227 GLY A C 1
ATOM 1801 O O . GLY A 1 227 ? -8.022 -4.113 1.360 1.00 90.38 227 GLY A O 1
ATOM 1802 N N . PHE A 1 228 ? -7.655 -5.812 2.782 1.00 89.44 228 PHE A N 1
ATOM 1803 C CA . PHE A 1 228 ? -6.258 -6.014 2.395 1.00 89.44 228 PHE A CA 1
ATOM 1804 C C . PHE A 1 228 ? -6.100 -6.413 0.932 1.00 89.44 228 PHE A C 1
ATOM 1806 O O . PHE A 1 228 ? -5.350 -5.768 0.207 1.00 89.44 228 PHE A O 1
ATOM 1813 N N . LEU A 1 229 ? -6.806 -7.457 0.492 1.00 87.81 229 LEU A N 1
ATOM 1814 C CA . LEU A 1 229 ? -6.691 -7.964 -0.874 1.00 87.81 229 LEU A CA 1
ATOM 1815 C C . LEU A 1 229 ? -7.127 -6.913 -1.890 1.00 87.81 229 LEU A C 1
ATOM 1817 O O . LEU A 1 229 ? -6.451 -6.729 -2.897 1.00 87.81 229 LEU A O 1
ATOM 1821 N N . LEU A 1 230 ? -8.212 -6.188 -1.605 1.00 91.00 230 LEU A N 1
ATOM 1822 C CA . LEU A 1 230 ? -8.655 -5.096 -2.461 1.00 91.00 230 LEU A CA 1
ATOM 1823 C C . LEU A 1 230 ? -7.590 -3.997 -2.550 1.00 91.00 230 LEU A C 1
ATOM 1825 O O . LEU A 1 230 ? -7.289 -3.552 -3.651 1.00 91.00 230 LEU A O 1
ATOM 1829 N N . SER A 1 231 ? -6.994 -3.603 -1.420 1.00 92.31 231 SER A N 1
ATOM 1830 C CA . SER A 1 231 ? -5.919 -2.604 -1.388 1.00 92.31 231 SER A CA 1
ATOM 1831 C C . SER A 1 231 ? -4.703 -3.037 -2.210 1.00 92.31 231 SER A C 1
ATOM 1833 O O . SER A 1 231 ? -4.239 -2.295 -3.067 1.00 92.31 231 SER A O 1
ATOM 1835 N N . ILE A 1 232 ? -4.243 -4.277 -2.021 1.00 88.94 232 ILE A N 1
ATOM 1836 C CA . ILE A 1 232 ? -3.094 -4.847 -2.738 1.00 88.94 232 ILE A CA 1
ATOM 1837 C C . ILE A 1 232 ? -3.356 -4.901 -4.245 1.00 88.94 232 ILE A C 1
ATOM 1839 O O . ILE A 1 232 ? -2.482 -4.551 -5.030 1.00 88.94 232 ILE A O 1
ATOM 1843 N N . VAL A 1 233 ? -4.550 -5.332 -4.664 1.00 88.00 233 VAL A N 1
ATOM 1844 C CA . VAL A 1 233 ? -4.909 -5.398 -6.088 1.00 88.00 233 VAL A CA 1
ATOM 1845 C C . VAL A 1 233 ? -4.960 -4.001 -6.697 1.00 88.00 233 VAL A C 1
ATOM 1847 O O . VAL A 1 233 ? -4.432 -3.800 -7.785 1.00 88.00 233 VAL A O 1
ATOM 1850 N N . VAL A 1 234 ? -5.563 -3.038 -6.000 1.00 90.12 234 VAL A N 1
ATOM 1851 C CA . VAL A 1 234 ? -5.611 -1.632 -6.425 1.00 90.12 234 VAL A CA 1
ATOM 1852 C C . VAL A 1 234 ? -4.187 -1.080 -6.575 1.00 90.12 234 VAL A C 1
ATOM 1854 O O . VAL A 1 234 ? -3.834 -0.563 -7.631 1.00 90.12 234 VAL A O 1
ATOM 1857 N N . HIS A 1 235 ? -3.326 -1.286 -5.582 1.00 90.75 235 HIS A N 1
ATOM 1858 C CA . HIS A 1 235 ? -1.924 -0.883 -5.648 1.00 90.75 235 HIS A CA 1
ATOM 1859 C C . HIS A 1 235 ? -1.193 -1.528 -6.838 1.00 90.75 235 HIS A C 1
ATOM 1861 O O . HIS A 1 235 ? -0.664 -0.830 -7.700 1.00 90.75 235 HIS A O 1
ATOM 1867 N N . ALA A 1 236 ? -1.237 -2.857 -6.950 1.00 87.12 236 ALA A N 1
ATOM 1868 C CA . ALA A 1 236 ? -0.535 -3.584 -8.003 1.00 87.12 236 ALA A CA 1
ATOM 1869 C C . ALA A 1 236 ? -1.022 -3.190 -9.406 1.00 87.12 236 ALA A C 1
ATOM 1871 O O . ALA A 1 236 ? -0.217 -3.057 -10.324 1.00 87.12 236 ALA A O 1
ATOM 1872 N N . VAL A 1 237 ? -2.329 -2.968 -9.591 1.00 85.88 237 VAL A N 1
ATOM 1873 C CA . VAL A 1 237 ? -2.878 -2.486 -10.868 1.00 85.88 237 VAL A CA 1
ATOM 1874 C C . VAL A 1 237 ? -2.324 -1.109 -11.214 1.00 85.88 237 VAL A C 1
ATOM 1876 O O . VAL A 1 237 ? -2.011 -0.873 -12.383 1.00 85.88 237 VAL A O 1
ATOM 1879 N N . PHE A 1 238 ? -2.198 -0.209 -10.238 1.00 87.50 238 PHE A N 1
ATOM 1880 C CA . PHE A 1 238 ? -1.607 1.106 -10.460 1.00 87.50 238 PHE A CA 1
ATOM 1881 C C . PHE A 1 238 ? -0.146 0.996 -10.912 1.00 87.50 238 PHE A C 1
ATOM 1883 O O . PHE A 1 238 ? 0.195 1.528 -11.970 1.00 87.50 238 PHE A O 1
ATOM 1890 N N . ASP A 1 239 ? 0.676 0.235 -10.192 1.00 83.00 239 ASP A N 1
ATOM 1891 C CA . ASP A 1 239 ? 2.092 0.077 -10.529 1.00 83.00 239 ASP A CA 1
ATOM 1892 C C . ASP A 1 239 ? 2.297 -0.584 -11.892 1.00 83.00 239 ASP A C 1
ATOM 1894 O O . ASP A 1 239 ? 3.068 -0.096 -12.719 1.00 83.00 239 ASP A O 1
ATOM 1898 N N . ILE A 1 240 ? 1.552 -1.659 -12.172 1.00 80.69 240 ILE A N 1
ATOM 1899 C CA . ILE A 1 240 ? 1.583 -2.328 -13.476 1.00 80.69 240 ILE A CA 1
ATOM 1900 C C . ILE A 1 240 ? 1.202 -1.337 -14.575 1.00 80.69 240 ILE A C 1
ATOM 1902 O O . ILE A 1 240 ? 1.871 -1.288 -15.605 1.00 80.69 240 ILE A O 1
ATOM 1906 N N . SER A 1 241 ? 0.154 -0.536 -14.360 1.00 79.38 241 SER A N 1
ATOM 1907 C CA . SER A 1 241 ? -0.321 0.443 -15.341 1.00 79.38 241 SER A CA 1
ATOM 1908 C C . SER A 1 241 ? 0.734 1.503 -15.654 1.00 79.38 241 SER A C 1
ATOM 1910 O O . SER A 1 241 ? 0.909 1.850 -16.822 1.00 79.38 241 SER A O 1
ATOM 1912 N N . LEU A 1 242 ? 1.469 1.983 -14.646 1.00 75.62 242 LEU A N 1
ATOM 1913 C CA . LEU A 1 242 ? 2.588 2.902 -14.863 1.00 75.62 242 LEU A CA 1
ATOM 1914 C C . LEU A 1 242 ? 3.710 2.238 -15.667 1.00 75.62 242 LEU A C 1
ATOM 1916 O O . LEU A 1 242 ? 4.219 2.835 -16.615 1.00 75.62 242 LEU A O 1
ATOM 1920 N N . THR A 1 243 ? 4.039 0.989 -15.350 1.00 73.06 243 THR A N 1
ATOM 1921 C CA . THR A 1 243 ? 5.115 0.241 -16.014 1.00 73.06 243 THR A CA 1
ATOM 1922 C C . THR A 1 243 ? 4.804 -0.102 -17.467 1.00 73.06 243 THR A C 1
ATOM 1924 O O . THR A 1 243 ? 5.701 -0.076 -18.305 1.00 73.06 243 THR A O 1
A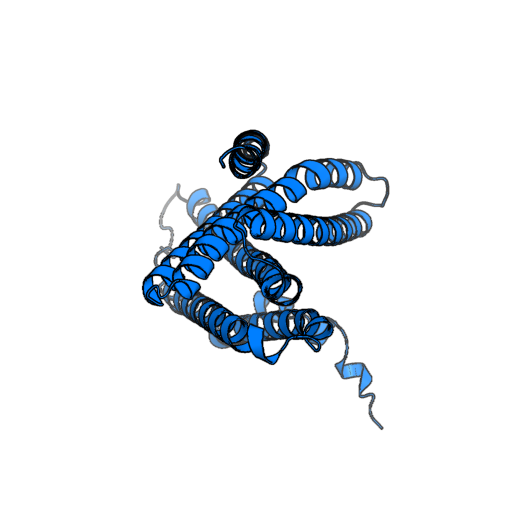TOM 1927 N N . VAL A 1 244 ? 3.541 -0.374 -17.802 1.00 68.69 244 VAL A N 1
ATOM 1928 C CA . VAL A 1 244 ? 3.112 -0.617 -19.193 1.00 68.69 244 VAL A CA 1
ATOM 1929 C C . VAL A 1 244 ? 2.793 0.673 -19.962 1.00 68.69 244 VAL A C 1
ATOM 1931 O O . VAL A 1 244 ? 2.361 0.608 -21.111 1.00 68.69 244 VAL A O 1
ATOM 1934 N N . GLY A 1 245 ? 2.983 1.847 -19.349 1.00 67.50 245 GLY A N 1
ATOM 1935 C CA . GLY A 1 245 ? 2.742 3.149 -19.978 1.00 67.50 245 GLY A CA 1
ATOM 1936 C C . GLY A 1 245 ? 1.266 3.554 -20.081 1.00 67.50 245 GLY A C 1
ATOM 1937 O O . GLY A 1 245 ? 0.940 4.523 -20.767 1.00 67.50 245 GLY A O 1
ATOM 1938 N N . PHE A 1 246 ? 0.355 2.859 -19.393 1.00 74.62 246 PHE A N 1
ATOM 1939 C CA . PHE A 1 246 ? -1.066 3.204 -19.345 1.00 74.62 246 PHE A CA 1
ATOM 1940 C C . PHE A 1 246 ? -1.348 4.263 -18.269 1.00 74.62 246 PHE A C 1
ATOM 1942 O O . PHE A 1 246 ? -1.949 4.009 -17.224 1.00 74.62 246 PHE A O 1
ATOM 1949 N N . THR A 1 247 ? -0.943 5.500 -18.543 1.00 70.19 247 THR A N 1
ATOM 1950 C CA . THR A 1 247 ? -1.118 6.634 -17.619 1.00 70.19 247 THR A CA 1
ATOM 1951 C C . THR A 1 247 ? -2.578 7.072 -17.459 1.00 70.19 247 THR A C 1
ATOM 1953 O O . THR A 1 247 ? -2.906 7.747 -16.490 1.00 70.19 247 THR A O 1
ATOM 1956 N N . GLY A 1 248 ? -3.496 6.644 -18.336 1.00 71.94 248 GLY A N 1
ATOM 1957 C CA . GLY A 1 248 ? -4.932 6.946 -18.233 1.00 71.94 248 GLY A CA 1
ATOM 1958 C C . GLY A 1 248 ? -5.606 6.403 -16.963 1.00 71.94 248 GLY A C 1
ATOM 1959 O O . GLY A 1 248 ? -6.579 6.997 -16.491 1.00 71.94 248 GLY A O 1
ATOM 1960 N N . ILE A 1 249 ? -5.053 5.338 -16.356 1.00 74.88 249 ILE A N 1
ATOM 1961 C CA . ILE A 1 249 ? -5.514 4.776 -15.069 1.00 74.88 249 ILE A CA 1
ATOM 1962 C C . ILE A 1 249 ? -5.565 5.851 -13.974 1.00 74.88 249 ILE A C 1
ATOM 1964 O O . ILE A 1 249 ? -6.409 5.821 -13.082 1.00 74.88 249 ILE A O 1
ATOM 1968 N N . ILE A 1 250 ? -4.681 6.840 -14.068 1.00 74.12 250 ILE A N 1
ATOM 1969 C CA . ILE A 1 250 ? -4.488 7.880 -13.074 1.00 74.12 250 ILE A CA 1
ATOM 1970 C C . ILE A 1 250 ? -5.769 8.693 -12.858 1.00 74.12 250 ILE A C 1
ATOM 1972 O O . ILE A 1 250 ? -6.117 9.006 -11.722 1.00 74.12 250 ILE A O 1
ATOM 1976 N N . PHE A 1 251 ? -6.505 9.000 -13.928 1.00 76.31 251 PHE A N 1
ATOM 1977 C CA . PHE A 1 251 ? -7.753 9.756 -13.822 1.00 76.31 251 PHE A CA 1
ATOM 1978 C C . PHE A 1 251 ? -8.839 8.954 -13.109 1.00 76.31 251 PHE A C 1
ATOM 1980 O O . PHE A 1 251 ? -9.590 9.514 -12.315 1.00 76.31 251 PHE A O 1
ATOM 1987 N N . ILE A 1 252 ? -8.885 7.637 -13.324 1.00 78.75 252 ILE A N 1
ATOM 1988 C CA . ILE A 1 252 ? -9.802 6.740 -12.611 1.00 78.75 252 ILE A CA 1
ATOM 1989 C C . ILE A 1 252 ? -9.505 6.823 -11.110 1.00 78.75 252 ILE A C 1
ATOM 1991 O O . ILE A 1 252 ? -10.404 7.084 -10.314 1.00 78.75 252 ILE A O 1
ATOM 1995 N N . TYR A 1 253 ? -8.238 6.704 -10.720 1.00 79.06 253 TYR A N 1
ATOM 1996 C CA . TYR A 1 253 ? -7.834 6.808 -9.317 1.00 79.06 253 TYR A CA 1
ATOM 1997 C C . TYR A 1 253 ? -8.094 8.202 -8.749 1.00 79.06 253 TYR A C 1
ATOM 1999 O O . TYR A 1 253 ? -8.540 8.316 -7.612 1.00 79.06 253 TYR A O 1
ATOM 2007 N N . PHE A 1 254 ? -7.903 9.255 -9.543 1.00 76.50 254 PHE A N 1
ATOM 2008 C CA . PHE A 1 254 ? -8.219 10.619 -9.139 1.00 76.50 254 PHE A CA 1
ATOM 2009 C C . PHE A 1 254 ? -9.705 10.803 -8.830 1.00 76.50 254 PHE A C 1
ATOM 2011 O O . PHE A 1 254 ? -10.052 11.202 -7.720 1.00 76.50 254 PHE A O 1
ATOM 2018 N N . PHE A 1 255 ? -10.593 10.452 -9.761 1.00 79.62 255 PHE A N 1
ATOM 2019 C CA . PHE A 1 255 ? -12.031 10.643 -9.580 1.00 79.62 255 PHE A CA 1
ATOM 2020 C C . PHE A 1 255 ? -12.620 9.695 -8.534 1.00 79.62 255 PHE A C 1
ATOM 2022 O O . PHE A 1 255 ? -13.300 10.148 -7.613 1.00 79.62 255 PHE A O 1
ATOM 2029 N N . PHE A 1 256 ? -12.343 8.393 -8.627 1.00 74.19 256 PHE A N 1
ATOM 2030 C CA . PHE A 1 256 ? -12.877 7.423 -7.668 1.00 74.19 256 PHE A CA 1
ATOM 2031 C C . PHE A 1 256 ? -12.237 7.566 -6.292 1.00 74.19 256 PHE A C 1
ATOM 2033 O O . PHE A 1 256 ? -12.931 7.422 -5.285 1.00 74.19 256 PHE A O 1
ATOM 2040 N N . GLY A 1 257 ? -10.949 7.898 -6.237 1.00 72.31 257 GLY A N 1
ATOM 2041 C CA . GLY A 1 257 ? -10.257 8.210 -4.998 1.00 72.31 257 GLY A CA 1
ATOM 2042 C C . GLY A 1 257 ? -10.848 9.437 -4.339 1.00 72.31 257 GLY A C 1
ATOM 2043 O O . GLY A 1 257 ? -11.390 9.332 -3.247 1.00 72.31 257 GLY A O 1
ATOM 2044 N N . TYR A 1 258 ? -10.839 10.586 -5.008 1.00 74.31 258 TYR A N 1
ATOM 2045 C CA . TYR A 1 258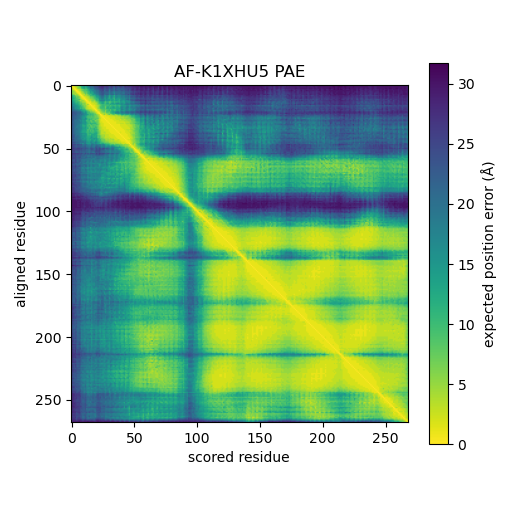 ? -11.358 11.827 -4.434 1.00 74.31 258 TYR A CA 1
ATOM 2046 C C . TYR A 1 258 ? -12.815 11.694 -3.952 1.00 74.31 258 TYR A C 1
ATOM 2048 O O . TYR A 1 258 ? -13.132 12.048 -2.811 1.00 74.31 258 TYR A O 1
ATOM 2056 N N . LEU A 1 259 ? -13.699 11.116 -4.771 1.00 77.31 259 LEU A N 1
ATOM 2057 C CA . LEU A 1 259 ? -15.105 10.897 -4.407 1.00 77.31 259 LEU A CA 1
ATOM 2058 C C . LEU A 1 259 ? -15.269 9.847 -3.297 1.00 77.31 259 LEU A C 1
ATOM 2060 O O . LEU A 1 259 ? -16.105 10.001 -2.405 1.00 77.31 259 LEU A O 1
ATOM 2064 N N . GLY A 1 260 ? -14.467 8.783 -3.324 1.00 72.12 260 GLY A N 1
ATOM 2065 C CA . GLY A 1 260 ? -14.481 7.738 -2.304 1.00 72.12 260 GLY A CA 1
ATOM 2066 C C . GLY A 1 260 ? -14.038 8.263 -0.940 1.00 72.12 260 GLY A C 1
ATOM 2067 O O . GLY A 1 260 ? -14.718 8.029 0.058 1.00 72.12 260 GLY A O 1
ATOM 2068 N N . ILE A 1 261 ? -12.944 9.026 -0.909 1.00 72.69 261 ILE A N 1
ATOM 2069 C CA . ILE A 1 261 ? -12.387 9.650 0.295 1.00 72.69 261 ILE A CA 1
ATOM 2070 C C . ILE A 1 261 ? -13.403 10.614 0.897 1.00 72.69 261 ILE A C 1
ATOM 2072 O O . ILE A 1 261 ? -13.745 10.500 2.071 1.00 72.69 261 ILE A O 1
ATOM 2076 N N . THR A 1 262 ? -13.925 11.538 0.091 1.00 77.06 262 THR A N 1
ATOM 2077 C CA . THR A 1 262 ? -14.883 12.544 0.564 1.00 77.06 262 THR A CA 1
ATOM 2078 C C . THR A 1 262 ? -16.147 11.893 1.124 1.00 77.06 262 THR A C 1
ATOM 2080 O O . THR A 1 262 ? -16.562 12.227 2.236 1.00 77.06 262 THR A O 1
ATOM 2083 N N . LYS A 1 263 ? -16.709 10.884 0.446 1.00 79.75 263 LYS A N 1
ATOM 2084 C CA . LYS A 1 263 ? -17.900 10.155 0.918 1.00 79.75 263 LYS A CA 1
ATOM 2085 C C . LYS A 1 263 ? -17.744 9.581 2.330 1.00 79.75 263 LYS A C 1
ATOM 2087 O O . LYS A 1 263 ? -18.706 9.586 3.095 1.00 79.75 263 LYS A O 1
ATOM 2092 N N . VAL A 1 264 ? -16.556 9.096 2.690 1.00 75.12 264 VAL A N 1
ATOM 2093 C CA . VAL A 1 264 ? -16.289 8.512 4.018 1.00 75.12 264 VAL A CA 1
ATOM 2094 C C . VAL A 1 264 ? -16.420 9.542 5.138 1.00 75.12 264 VAL A C 1
ATOM 2096 O O . VAL A 1 264 ? -16.860 9.202 6.235 1.00 75.12 264 VAL A O 1
ATOM 2099 N N . PHE A 1 265 ? -16.062 10.797 4.873 1.00 76.56 265 PHE A N 1
ATOM 2100 C CA . PHE A 1 265 ? -16.140 11.860 5.871 1.00 76.56 265 PHE A CA 1
ATOM 2101 C C . PHE A 1 265 ? -17.527 12.513 5.931 1.00 76.56 265 PHE A C 1
ATOM 2103 O O . PHE A 1 265 ? -17.952 12.899 7.025 1.00 76.56 265 PHE A O 1
ATOM 2110 N N . TYR A 1 266 ? -18.246 12.570 4.804 1.00 76.38 266 TYR A N 1
ATOM 2111 C CA . TYR A 1 266 ? -19.574 13.191 4.711 1.00 76.38 266 TYR A CA 1
ATOM 2112 C C . TYR A 1 266 ? -20.740 12.283 5.118 1.00 76.38 266 TYR A C 1
ATOM 2114 O O . TYR A 1 266 ? -21.747 12.793 5.604 1.00 76.38 266 TYR A O 1
ATOM 2122 N N . ASN A 1 267 ? -20.623 10.959 4.983 1.00 61.12 267 ASN A N 1
ATOM 2123 C CA . ASN A 1 267 ? -21.624 10.058 5.553 1.00 61.12 267 ASN A CA 1
ATOM 2124 C C . ASN A 1 267 ? -21.418 9.974 7.077 1.00 61.12 267 ASN A C 1
ATOM 2126 O O . ASN A 1 267 ? -20.347 9.581 7.551 1.00 61.12 267 ASN A O 1
ATOM 2130 N N . ASN A 1 268 ? -22.427 10.409 7.836 1.00 50.53 268 ASN A N 1
ATOM 2131 C CA . ASN A 1 268 ? -22.515 10.253 9.291 1.00 50.53 268 ASN A CA 1
ATOM 2132 C C . ASN A 1 268 ? -23.041 8.869 9.653 1.00 50.53 268 ASN A C 1
ATOM 2134 O O . ASN A 1 268 ? -24.074 8.472 9.071 1.00 50.53 268 ASN A O 1
#

Solvent-accessible surface area (backbone atoms only — not comparable to full-atom values): 14492 Å² total; per-residue (Å²): 136,79,67,75,67,67,76,64,41,70,69,78,71,43,58,62,63,45,70,74,65,43,88,44,70,65,54,34,54,50,48,52,50,51,50,51,50,52,50,52,46,50,48,46,52,66,35,47,76,70,25,79,86,54,45,86,81,44,45,68,60,50,52,53,51,49,51,51,50,51,51,50,52,50,50,51,52,49,48,47,67,50,59,62,75,62,40,86,82,66,68,85,85,82,74,97,79,63,69,62,57,58,52,50,52,52,51,48,51,54,51,51,51,52,36,42,53,50,22,48,53,54,56,47,49,49,51,51,45,39,54,45,75,42,54,94,79,55,90,44,55,66,54,36,25,50,51,23,34,55,47,19,52,55,48,37,50,54,51,49,51,53,51,47,51,52,42,23,73,76,64,36,77,87,29,69,66,32,54,51,49,50,55,52,39,65,58,48,52,34,47,50,38,31,44,31,28,34,41,31,22,47,28,37,36,53,22,49,54,42,40,73,75,73,42,59,68,65,64,26,51,54,34,34,49,52,17,46,53,51,22,25,50,54,47,23,52,51,55,51,28,57,75,74,66,45,61,71,58,51,56,54,51,49,54,54,35,54,53,52,57,51,47,61,72,71,59,126

pLDDT: mean 71.16, std 15.89, range [37.16, 92.88]

Organism: NCBI:txid1234023

Secondary structure (DSSP, 8-state):
---TTGGG-TTTS--HHHHHH--SHHHHHHHHHHHHHHHHHHHHHHHHTTGGGTHHHHHHHHHHHHHHHHHHHHHHHHHHHHHTTT-TT-----SSS-HHHHHHHHHHHHHHHHHHHHHHHHHHHHHHHHHHHTGGG--SHHHHHHHHHHHHHHHHHHHHHHHHHHHHHHH-TT-HHHHHHHHHIIIIIHHHHHHHHHHHHHHHHHHHHHHHTT--HHHHHHHHHHHHHHHHHHHHHHHHHHHTT-TTHHHHHHHHHHHHHHHHHH--

Foldseek 3Di:
DDPPCVCVDVVVVPLVCQCVPVPDLVSNLVSLVVVVVVLLVVLVVVLVVLQVVPCVVLVVVLVVVSVVLVVVSVVLSVCCSPVVVVCPLVDPDDDDDCPCVSVVVVVVVVLLSVLLVVLSSLLVSLVSNCSSPPVVPDDDLVSLLVSLLVSLQVSLVVVLVVVLVVCCVVPNNPDPVSVVSNVCSVQQVSLLSSLLSNLQSNLQVVLVNCVVVVHDPVSSSVSNVVSSVVSSVSRSVVVVCVVVVVCVVRVVSVVCSVVVSVVSVPPD

Mean predicted aligned error: 12.71 Å

InterPro domains:
  IPR026898 Intramembrane metalloprotease PrsW [PF13367] (69-255)
  IPR026898 Intramembrane metalloprotease PrsW [PTHR36844] (33-255)

Sequence (268 aa):
MGDIFSNLSLTSWNIFPLLVHGENLFQLSLSAILTLLGIASVIGIFSFGFFFVNIGKTAGIYIKNTLILLFFVFFFALFHAVVFPLGLWNNPLSSGWVTIGGVVFGTLKLVLFYYLVIGIIEEASKHFSVLGSSLPSIDTIKKWVLFSVFIALGFGFIENILYLKNISVTSGLWSTDVFTTWIFRSIFSLLVHIICSIIVGLHFSRGYLLLQAGGRFLPYIKTLLYGFLLSIVVHAVFDISLTVGFTGIIFIYFFFGYLGITKVFYNN